Protein AF-A0A6I8PFH9-F1 (afdb_monomer)

Foldseek 3Di:
DDPPDPPPDDDDDPFADWAFDDFQDDDPPQQKTKTWTFTPVVPPDTAIKIKIKGQDDDDPVLVVVCVVVDFDWAWDDDDDPDTDTDGDDPPVRRDIDIDMDPRDDPVNSVVSGDDPDDDDDADPVCCVPPVVVVVVVVPDDPVVVVCCLVVVPPVVQFPDWDVPPPPIDTDGDDPPDDDDPDDDDDDPDDD

Organism: Ornithorhynchus anatinus (NCBI:txid9258)

Secondary structure (DSSP, 8-state):
-------------SSS--EEEEEEEEETTTTEEEEEEEE-GGGSSPEEEEEEEEEPPPPHHHHHHHHHT---EEEEEEETTEEEEEE---GGG--EEEEEESSPPHHHHHHHSPP--------HHHIIIIIHHHHHHT----HHHHHHHTTSSSGGG-SEEE--TTT-EEE---TTS---SS---------

Nearest PDB structures (foldseek):
  1xml-assembly1_A  TM=9.349E-01  e=1.787E-21  Homo sapiens
  1xml-assembly1_B  TM=9.643E-01  e=9.770E-21  Homo sapiens
  1vlr-assembly1_B  TM=9.372E-01  e=3.153E-20  Mus musculus
  5osy-assembly1_B  TM=7.169E-01  e=1.685E-21  Homo sapiens
  5osy-assembly1_A  TM=6.356E-01  e=2.259E-21  Homo sapiens

InterPro domains:
  IPR008594 Scavenger mRNA decapping enzyme DcpS/DCS2 [PF05652] (17-115)
  IPR008594 Scavenger mRNA decapping enzyme DcpS/DCS2 [PTHR12978] (14-177)
  IPR011145 Scavenger mRNA decapping enzyme, N-terminal [G3DSA:3.30.200.40] (12-113)
  IPR011145 Scavenger mRNA decapping enzyme, N-terminal [SSF102860] (14-114)
  IPR036265 HIT-like superfamily [G3DSA:3.30.428.10] (147-189)
  IPR036265 HIT-like superfamily [SSF54197] (115-176)

pLDDT: mean 84.28, std 16.85, range [33.62, 97.38]

Mean predicted aligned error: 13.45 Å

Radius of gyration: 24.92 Å; Cα contacts (8 Å, |Δi|>4): 201; chains: 1; bounding box: 57×56×60 Å

Sequence (191 aa):
GGRRERDGGARPLPFTGFRLQKVLRESAREKTLFLHGKVNESSGDGQDAVVILEKTPFQVGQVAQLLAGSPELQLQLSNDIYSNYHLAPPPQLSGVKATVVFPATAKHLQKYGCQELHMVEESGEDYTNITLPYLEAQSLSIQWVYNILDKKAEAERIVYENPDPSDGFVLLPDLKGPEAGTRSLPAPAAA

Structure (mmCIF, N/CA/C/O backbone):
data_AF-A0A6I8PFH9-F1
#
_entry.id   AF-A0A6I8PFH9-F1
#
loop_
_atom_site.group_PDB
_atom_site.id
_atom_site.type_symbol
_atom_site.label_atom_id
_atom_site.label_alt_id
_atom_site.label_comp_id
_atom_site.label_asym_id
_atom_site.label_entity_id
_atom_site.label_seq_id
_atom_site.pdbx_PDB_ins_code
_atom_site.Cartn_x
_atom_site.Cartn_y
_atom_site.Cartn_z
_atom_site.occupancy
_atom_site.B_iso_or_equiv
_atom_site.auth_seq_id
_atom_site.auth_comp_id
_atom_site.auth_asym_id
_atom_site.auth_atom_id
_atom_site.pdbx_PDB_model_num
ATOM 1 N N . GLY A 1 1 ? 1.574 -38.218 6.948 1.00 37.81 1 GLY A N 1
ATOM 2 C CA . GLY A 1 1 ? 0.682 -37.235 7.587 1.00 37.81 1 GLY A CA 1
ATOM 3 C C . GLY A 1 1 ? 1.509 -36.360 8.497 1.00 37.81 1 GLY A C 1
ATOM 4 O O . GLY A 1 1 ? 2.224 -36.895 9.325 1.00 37.81 1 GLY A O 1
ATOM 5 N N . GLY A 1 2 ? 1.474 -35.046 8.300 1.00 34.16 2 GLY A N 1
ATOM 6 C CA . GLY A 1 2 ? 2.255 -34.096 9.091 1.00 34.16 2 GLY A CA 1
ATOM 7 C C . GLY A 1 2 ? 1.712 -32.692 8.885 1.00 34.16 2 GLY A C 1
ATOM 8 O O . GLY A 1 2 ? 2.320 -31.877 8.198 1.00 34.16 2 GLY A O 1
ATOM 9 N N . ARG A 1 3 ? 0.507 -32.445 9.410 1.00 36.56 3 ARG A N 1
ATOM 10 C CA . ARG A 1 3 ? -0.086 -31.107 9.489 1.00 36.56 3 ARG A CA 1
ATOM 11 C C . ARG A 1 3 ? 0.822 -30.287 10.411 1.00 36.56 3 ARG A C 1
ATOM 13 O O . ARG A 1 3 ? 0.845 -30.532 11.609 1.00 36.56 3 ARG A O 1
ATOM 20 N N . ARG A 1 4 ? 1.604 -29.358 9.852 1.00 39.56 4 ARG A N 1
ATOM 21 C CA . ARG A 1 4 ? 2.273 -28.321 10.646 1.00 39.56 4 ARG A CA 1
ATOM 22 C C . ARG A 1 4 ? 1.181 -27.424 11.221 1.00 39.56 4 ARG A C 1
ATOM 24 O O . ARG A 1 4 ? 0.589 -26.628 10.493 1.00 39.56 4 ARG A O 1
ATOM 31 N N . GLU A 1 5 ? 0.886 -27.603 12.501 1.00 38.53 5 GLU A N 1
ATOM 32 C CA . GLU A 1 5 ? 0.123 -26.640 13.285 1.00 38.53 5 GLU A CA 1
ATOM 33 C C . GLU A 1 5 ? 0.856 -25.296 13.230 1.00 38.53 5 GLU A C 1
ATOM 35 O O . GLU A 1 5 ? 2.043 -25.190 13.547 1.00 38.53 5 GLU A O 1
ATOM 40 N N . ARG A 1 6 ? 0.165 -24.266 12.732 1.00 42.03 6 ARG A N 1
ATOM 41 C CA . ARG A 1 6 ? 0.640 -22.887 12.818 1.00 42.03 6 ARG A CA 1
ATOM 42 C C . ARG A 1 6 ? 0.416 -22.433 14.249 1.00 42.03 6 ARG A C 1
ATOM 44 O O . ARG A 1 6 ? -0.695 -22.067 14.613 1.00 42.03 6 ARG A O 1
ATOM 51 N N . ASP A 1 7 ? 1.477 -22.492 15.033 1.00 43.78 7 ASP A N 1
ATOM 52 C CA . ASP A 1 7 ? 1.543 -21.915 16.367 1.00 43.78 7 ASP A CA 1
ATOM 53 C C . ASP A 1 7 ? 1.302 -20.392 16.282 1.00 43.78 7 ASP A C 1
ATOM 55 O O . ASP A 1 7 ? 2.137 -19.639 15.774 1.00 43.78 7 ASP A O 1
ATOM 59 N N . GLY A 1 8 ? 0.100 -19.965 16.682 1.00 47.91 8 GLY A N 1
ATOM 60 C CA . GLY A 1 8 ? -0.412 -18.592 16.604 1.00 47.91 8 GLY A CA 1
ATOM 61 C C . GLY A 1 8 ? -0.070 -17.729 17.821 1.00 47.91 8 GLY A C 1
ATOM 62 O O . GLY A 1 8 ? -0.803 -16.789 18.124 1.00 47.91 8 GLY A O 1
ATOM 63 N N . GLY A 1 9 ? 0.996 -18.065 18.551 1.00 50.88 9 GLY A N 1
ATOM 64 C CA . GLY A 1 9 ? 1.450 -17.299 19.710 1.00 50.88 9 GLY A CA 1
ATOM 65 C C . GLY A 1 9 ? 1.937 -15.894 19.341 1.00 50.88 9 GLY A C 1
ATOM 66 O O . GLY A 1 9 ? 2.526 -15.680 18.279 1.00 50.88 9 GLY A O 1
ATOM 67 N N . ALA A 1 10 ? 1.712 -14.933 20.241 1.00 70.88 10 ALA A N 1
ATOM 68 C CA . ALA A 1 10 ? 2.248 -13.582 20.121 1.00 70.88 10 ALA A CA 1
ATOM 69 C C . ALA A 1 10 ? 3.781 -13.641 20.080 1.00 70.88 10 ALA A C 1
ATOM 71 O O . ALA A 1 10 ? 4.424 -14.087 21.031 1.00 70.88 10 ALA A O 1
ATOM 72 N N . ARG A 1 11 ? 4.367 -13.203 18.965 1.00 83.62 11 ARG A N 1
ATOM 73 C CA . ARG A 1 11 ? 5.819 -13.125 18.797 1.00 83.62 11 ARG A CA 1
ATOM 74 C C . ARG A 1 11 ? 6.250 -11.663 18.840 1.00 83.62 11 ARG A C 1
ATOM 76 O O . ARG A 1 11 ? 5.593 -10.833 18.208 1.00 83.62 11 ARG A O 1
ATOM 83 N N . PRO A 1 12 ? 7.327 -11.333 19.569 1.00 89.50 12 PRO A N 1
ATOM 84 C CA . PRO A 1 12 ? 7.893 -9.995 19.521 1.00 89.50 12 PRO A CA 1
ATOM 85 C C . PRO A 1 12 ? 8.440 -9.695 18.119 1.00 89.50 12 PRO A C 1
ATOM 87 O O . PRO A 1 12 ? 8.623 -10.593 17.291 1.00 89.50 12 PRO A O 1
ATOM 90 N N . LEU A 1 13 ? 8.721 -8.418 17.862 1.00 90.19 13 LEU A N 1
ATOM 91 C CA . LEU A 1 13 ? 9.448 -8.013 16.661 1.00 90.19 13 LEU A CA 1
ATOM 92 C C . LEU A 1 13 ? 10.818 -8.717 16.604 1.00 90.19 13 LEU A C 1
ATOM 94 O O . LEU A 1 13 ? 11.411 -8.982 17.651 1.00 90.19 13 LEU A O 1
ATOM 98 N N . PRO A 1 14 ? 11.354 -8.996 15.402 1.00 90.56 14 PRO A N 1
ATOM 99 C CA . PRO A 1 14 ? 12.624 -9.708 15.234 1.00 90.56 14 PRO A CA 1
ATOM 100 C C . PRO A 1 14 ? 13.865 -8.847 15.559 1.00 90.56 14 PRO A C 1
ATOM 102 O O . PRO A 1 14 ? 14.976 -9.207 15.181 1.00 90.56 14 PRO A O 1
ATOM 105 N N . PHE A 1 15 ? 13.681 -7.705 16.222 1.00 91.88 15 PHE A N 1
ATOM 106 C CA . PHE A 1 15 ? 14.713 -6.738 16.589 1.00 91.88 15 PHE A CA 1
ATOM 107 C C . PHE A 1 15 ? 14.320 -5.984 17.865 1.00 91.88 15 PHE A C 1
ATOM 109 O O . PHE A 1 15 ? 13.152 -5.975 18.263 1.00 91.88 15 PHE A O 1
ATOM 116 N N . THR A 1 16 ? 15.290 -5.323 18.493 1.00 92.25 16 THR A N 1
ATOM 117 C CA . THR A 1 16 ? 15.101 -4.504 19.693 1.00 92.25 16 THR A CA 1
ATOM 118 C C . THR A 1 16 ? 15.219 -3.018 19.364 1.00 92.25 16 THR A C 1
ATOM 120 O O . THR A 1 16 ? 16.122 -2.577 18.650 1.00 92.25 16 THR A O 1
ATOM 123 N N . GLY A 1 17 ? 14.285 -2.229 19.900 1.00 92.44 17 GLY A N 1
ATOM 124 C CA . GLY A 1 17 ? 14.185 -0.801 19.601 1.00 92.44 17 GLY A CA 1
ATOM 125 C C . GLY A 1 17 ? 13.758 -0.513 18.158 1.00 92.44 17 GLY A C 1
ATOM 126 O O . GLY A 1 17 ? 13.878 -1.342 17.259 1.00 92.44 17 GLY A O 1
ATOM 127 N N . PHE A 1 18 ? 13.222 0.682 17.934 1.00 95.06 18 PHE A N 1
ATOM 128 C CA . PHE A 1 18 ? 12.914 1.175 16.597 1.00 95.06 18 PHE A CA 1
ATOM 129 C C . PHE A 1 18 ? 13.045 2.695 16.582 1.00 95.06 18 PHE A C 1
ATOM 131 O O . PHE A 1 18 ? 12.209 3.401 17.145 1.00 95.06 18 PHE A O 1
ATOM 138 N N . ARG A 1 19 ? 14.100 3.201 15.940 1.00 95.50 19 ARG A N 1
ATOM 139 C CA . ARG A 1 19 ? 14.292 4.630 15.693 1.00 95.50 19 ARG A CA 1
ATOM 140 C C . ARG A 1 19 ? 13.881 4.945 14.264 1.00 95.50 19 ARG A C 1
ATOM 142 O O . ARG A 1 19 ? 14.557 4.537 13.321 1.00 95.50 19 ARG A O 1
ATOM 149 N N . LEU A 1 20 ? 12.772 5.662 14.102 1.00 96.31 20 LEU A N 1
ATOM 150 C CA . LEU A 1 20 ? 12.292 6.093 12.791 1.00 96.31 20 LEU A CA 1
ATOM 151 C C . LEU A 1 20 ? 13.352 6.964 12.099 1.00 96.31 20 LEU A C 1
ATOM 153 O O . LEU A 1 20 ? 13.781 7.970 12.656 1.00 96.31 20 LEU A O 1
ATOM 157 N N . GLN A 1 21 ? 13.749 6.575 10.889 1.00 94.62 21 GLN A N 1
ATOM 158 C CA . GLN A 1 21 ? 14.655 7.347 10.036 1.00 94.62 21 GLN A CA 1
ATOM 159 C C . GLN A 1 21 ? 13.884 8.122 8.974 1.00 94.62 21 GLN A C 1
ATOM 161 O O . GLN A 1 21 ? 14.109 9.312 8.776 1.00 94.62 21 GLN A O 1
ATOM 166 N N . LYS A 1 22 ? 12.970 7.442 8.275 1.00 93.69 22 LYS A N 1
ATOM 167 C CA . LYS A 1 22 ? 12.232 8.032 7.159 1.00 93.69 22 LYS A CA 1
ATOM 168 C C . LYS A 1 22 ? 10.876 7.361 6.979 1.00 93.69 22 LYS A C 1
ATOM 170 O O . LYS A 1 22 ? 10.754 6.141 7.092 1.00 93.69 22 LYS A O 1
ATOM 175 N N . VAL A 1 23 ? 9.866 8.150 6.627 1.00 94.88 23 VAL A N 1
ATOM 176 C CA . VAL A 1 23 ? 8.631 7.623 6.037 1.00 94.88 23 VAL A CA 1
ATOM 177 C C . VAL A 1 23 ? 8.918 7.346 4.565 1.00 94.88 23 VAL A C 1
ATOM 179 O O . VAL A 1 23 ? 9.172 8.264 3.789 1.00 94.88 23 VAL A O 1
ATOM 182 N N . LEU A 1 24 ? 8.954 6.068 4.194 1.00 93.19 24 LEU A N 1
ATOM 183 C CA . LEU A 1 24 ? 9.246 5.648 2.827 1.00 93.19 24 LEU A CA 1
ATOM 184 C C . LEU A 1 24 ? 8.075 5.969 1.901 1.00 93.19 24 LEU A C 1
ATOM 186 O O . LEU A 1 24 ? 8.292 6.499 0.818 1.00 93.19 24 LEU A O 1
ATOM 190 N N . ARG A 1 25 ? 6.849 5.669 2.336 1.00 92.12 25 ARG A N 1
ATOM 191 C CA . ARG A 1 25 ? 5.611 5.894 1.585 1.00 92.12 25 ARG A CA 1
ATOM 192 C C . ARG A 1 25 ? 4.431 5.972 2.545 1.00 92.12 25 ARG A C 1
ATOM 194 O O . ARG A 1 25 ? 4.360 5.208 3.505 1.00 92.12 25 ARG A O 1
ATOM 201 N N . GLU A 1 26 ? 3.473 6.834 2.243 1.00 93.69 26 GLU A N 1
ATOM 202 C CA . GLU A 1 26 ? 2.198 6.922 2.950 1.00 93.69 26 GLU A CA 1
ATOM 203 C C . GLU A 1 26 ? 1.058 7.026 1.935 1.00 93.69 26 GLU A C 1
ATOM 205 O O . GLU A 1 26 ? 1.209 7.624 0.870 1.00 93.69 26 GLU A O 1
ATOM 210 N N . SER A 1 27 ? -0.087 6.426 2.252 1.00 90.88 27 SER A N 1
ATOM 211 C CA . SER A 1 27 ? -1.321 6.640 1.504 1.00 90.88 27 SER A CA 1
ATOM 212 C C . SER A 1 27 ? -2.479 6.825 2.469 1.00 90.88 27 SER A C 1
ATOM 214 O O . SER A 1 27 ? -2.954 5.868 3.082 1.00 90.88 27 SER A O 1
ATOM 216 N N . ALA A 1 28 ? -2.982 8.056 2.556 1.00 90.31 28 ALA A N 1
ATOM 217 C CA . ALA A 1 28 ? -4.196 8.362 3.305 1.00 90.31 28 ALA A CA 1
ATOM 218 C C . ALA A 1 28 ? -5.443 7.714 2.681 1.00 90.31 28 ALA A C 1
ATOM 220 O O . ALA A 1 28 ? -6.432 7.505 3.383 1.00 90.31 28 ALA A O 1
ATOM 221 N N . ARG A 1 29 ? -5.411 7.384 1.384 1.00 91.06 29 ARG A N 1
ATOM 222 C CA . ARG A 1 29 ? -6.493 6.673 0.689 1.00 91.06 29 ARG A CA 1
ATOM 223 C C . ARG A 1 29 ? -6.513 5.194 1.067 1.00 91.06 29 ARG A C 1
ATOM 225 O O . ARG A 1 29 ? -7.530 4.715 1.551 1.00 91.06 29 ARG A O 1
ATOM 232 N N . GLU A 1 30 ? -5.375 4.519 0.917 1.00 90.88 30 GLU A N 1
ATOM 233 C CA . GLU A 1 30 ? -5.229 3.082 1.208 1.00 90.88 30 GLU A CA 1
ATOM 234 C C . GLU A 1 30 ? -5.054 2.799 2.708 1.00 90.88 30 GLU A C 1
ATOM 236 O O . GLU A 1 30 ? -5.063 1.650 3.136 1.00 90.88 30 GLU A O 1
ATOM 241 N N . LYS A 1 31 ? -4.891 3.846 3.530 1.00 94.12 31 LYS A N 1
ATOM 242 C CA . LYS A 1 31 ? -4.628 3.750 4.974 1.00 94.12 31 LYS A CA 1
ATOM 243 C C . LYS A 1 31 ? -3.386 2.895 5.275 1.00 94.12 31 LYS A C 1
ATOM 245 O O . LYS A 1 31 ? -3.381 2.089 6.209 1.00 94.12 31 LYS A O 1
ATOM 250 N N . THR A 1 32 ? -2.336 3.093 4.475 1.00 95.19 32 THR A N 1
ATOM 251 C CA . THR A 1 32 ? -1.055 2.376 4.573 1.00 95.19 32 THR A CA 1
ATOM 252 C C . THR A 1 32 ? 0.101 3.311 4.893 1.00 95.19 32 THR A C 1
ATOM 254 O O . THR A 1 32 ? 0.164 4.417 4.352 1.00 95.19 32 THR A O 1
ATOM 257 N N . LEU A 1 33 ? 1.069 2.823 5.665 1.00 96.12 33 LEU A N 1
ATOM 258 C CA . LEU A 1 33 ? 2.277 3.543 6.049 1.00 96.12 33 LEU A CA 1
ATOM 259 C C . LEU A 1 33 ? 3.500 2.621 5.963 1.00 96.12 33 LEU A C 1
ATOM 261 O O . LEU A 1 33 ? 3.486 1.520 6.504 1.00 96.12 33 LEU A O 1
ATOM 265 N N . PHE A 1 34 ? 4.559 3.072 5.295 1.00 96.50 34 PHE A N 1
ATOM 266 C CA . PHE A 1 34 ? 5.811 2.343 5.101 1.00 96.50 34 PHE A CA 1
ATOM 267 C C . PHE A 1 34 ? 6.927 3.127 5.784 1.00 96.50 34 PHE A C 1
ATOM 269 O O . PHE A 1 34 ? 7.200 4.274 5.431 1.00 96.50 34 PHE A O 1
ATOM 276 N N . LEU A 1 35 ? 7.579 2.511 6.760 1.00 96.75 35 LEU A N 1
ATOM 277 C CA . LEU A 1 35 ? 8.549 3.155 7.636 1.00 96.75 35 LEU A CA 1
ATOM 278 C C . LEU A 1 35 ? 9.910 2.498 7.481 1.00 96.75 35 LEU A C 1
ATOM 280 O O . LEU A 1 35 ? 10.019 1.277 7.531 1.00 96.75 35 LEU A O 1
ATOM 284 N N . HIS A 1 36 ? 10.949 3.314 7.360 1.00 97.00 36 HIS A N 1
ATOM 285 C CA . HIS A 1 36 ? 12.337 2.902 7.513 1.00 97.00 36 HIS A CA 1
ATOM 286 C C . HIS A 1 36 ? 12.806 3.287 8.911 1.00 97.00 36 HIS A C 1
ATOM 288 O O . HIS A 1 36 ? 12.738 4.458 9.287 1.00 97.00 36 HIS A O 1
ATOM 294 N N . GLY A 1 37 ? 13.282 2.309 9.676 1.00 96.00 37 GLY A N 1
ATOM 295 C CA . GLY A 1 37 ? 13.874 2.541 10.989 1.00 96.00 37 GLY A CA 1
ATOM 296 C C . GLY A 1 37 ? 15.244 1.896 11.152 1.00 96.00 37 GLY A C 1
ATOM 297 O O . GLY A 1 37 ? 15.574 0.925 10.468 1.00 96.00 37 GLY A O 1
ATOM 298 N N . LYS A 1 38 ? 16.017 2.443 12.093 1.00 95.69 38 LYS A N 1
ATOM 299 C CA . LYS A 1 38 ? 17.217 1.818 12.653 1.00 95.69 38 LYS A CA 1
ATOM 300 C C . LYS A 1 38 ? 16.854 1.036 13.912 1.00 95.69 38 LYS A C 1
ATOM 302 O O . LYS A 1 38 ? 16.067 1.506 14.735 1.00 95.69 38 LYS A O 1
ATOM 307 N N . VAL A 1 39 ? 17.404 -0.166 14.034 1.00 95.44 39 VAL A N 1
ATOM 308 C CA . VAL A 1 39 ? 17.102 -1.133 15.099 1.00 95.44 39 VAL A CA 1
ATOM 309 C C . VAL A 1 39 ? 18.393 -1.770 15.622 1.00 95.44 39 VAL A C 1
ATOM 311 O O . VAL A 1 39 ? 19.435 -1.675 14.971 1.00 95.44 39 VAL A O 1
ATOM 314 N N . ASN A 1 40 ? 18.337 -2.425 16.786 1.00 92.81 40 ASN A N 1
ATOM 315 C CA . ASN A 1 40 ? 19.481 -3.069 17.451 1.00 92.81 40 ASN A CA 1
ATOM 316 C C . ASN A 1 40 ? 20.657 -2.118 17.769 1.00 92.81 40 ASN A C 1
ATOM 318 O O . ASN A 1 40 ? 21.793 -2.560 17.922 1.00 92.81 40 ASN A O 1
ATOM 322 N N . GLU A 1 41 ? 20.399 -0.814 17.913 1.00 87.88 41 GLU A N 1
ATOM 323 C CA . GLU A 1 41 ? 21.444 0.201 18.155 1.00 87.88 41 GLU A CA 1
ATOM 324 C C . GLU A 1 41 ? 22.162 0.016 19.504 1.00 87.88 41 GLU A C 1
ATOM 326 O O . GLU A 1 41 ? 23.289 0.461 19.685 1.00 87.88 41 GLU A O 1
ATOM 331 N N . SER A 1 42 ? 21.540 -0.690 20.451 1.00 82.50 42 SER A N 1
ATOM 332 C CA . SER A 1 42 ? 22.149 -1.063 21.733 1.00 82.50 42 SER A CA 1
ATOM 333 C C . SER A 1 42 ? 23.217 -2.158 21.624 1.00 82.50 42 SER A C 1
ATOM 335 O O . SER A 1 42 ? 23.918 -2.417 22.597 1.00 82.50 42 SER A O 1
ATOM 337 N N . SER A 1 43 ? 23.306 -2.846 20.484 1.00 74.69 43 SER A N 1
ATOM 338 C CA . SER A 1 43 ? 24.128 -4.050 20.299 1.00 74.69 43 SER A CA 1
ATOM 339 C C . SER A 1 43 ? 25.259 -3.868 19.278 1.00 74.69 43 SER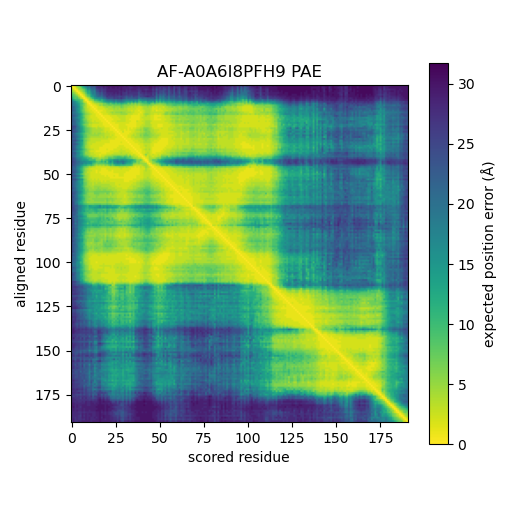 A C 1
ATOM 341 O O . SER A 1 43 ? 25.961 -4.834 18.991 1.00 74.69 43 SER A O 1
ATOM 343 N N . GLY A 1 44 ? 25.452 -2.655 18.742 1.00 78.06 44 GLY A N 1
ATOM 344 C CA . GLY A 1 44 ? 26.501 -2.329 17.770 1.00 78.06 44 GLY A CA 1
ATOM 345 C C . GLY A 1 44 ? 26.022 -1.367 16.680 1.00 78.06 44 GLY A C 1
ATOM 346 O O . GLY A 1 44 ? 25.178 -0.506 16.932 1.00 78.06 44 GLY A O 1
ATOM 347 N N . ASP A 1 45 ? 26.551 -1.528 15.463 1.00 74.88 45 ASP A N 1
ATOM 348 C CA . ASP A 1 45 ? 26.149 -0.742 14.294 1.00 74.88 45 ASP A CA 1
ATOM 349 C C . ASP A 1 45 ? 24.677 -1.020 13.948 1.00 74.88 45 ASP A C 1
ATOM 351 O O . ASP A 1 45 ? 24.310 -2.109 13.502 1.00 74.88 45 ASP A O 1
ATOM 355 N N . GLY A 1 46 ? 23.815 -0.028 14.189 1.00 85.56 46 GLY A N 1
ATOM 356 C CA . GLY A 1 46 ? 22.370 -0.129 13.995 1.00 85.56 46 GLY A CA 1
ATOM 357 C C . GLY A 1 46 ? 21.979 -0.668 12.615 1.00 85.56 46 GLY A C 1
ATOM 358 O O . GLY A 1 46 ? 22.395 -0.154 11.569 1.00 85.56 46 GLY A O 1
ATOM 359 N N . GLN A 1 47 ? 21.114 -1.677 12.611 1.00 93.50 47 GLN A N 1
ATOM 360 C CA . GLN A 1 47 ? 20.640 -2.346 11.402 1.00 93.50 47 GLN A CA 1
ATOM 361 C C . GLN A 1 47 ? 19.386 -1.663 10.853 1.00 93.50 47 GLN A C 1
ATOM 363 O O . GLN A 1 47 ? 18.635 -1.028 11.590 1.00 93.50 47 GLN A O 1
ATOM 368 N N . ASP A 1 48 ? 19.145 -1.794 9.551 1.00 95.69 48 ASP A N 1
ATOM 369 C CA . ASP A 1 48 ? 17.954 -1.242 8.908 1.00 95.69 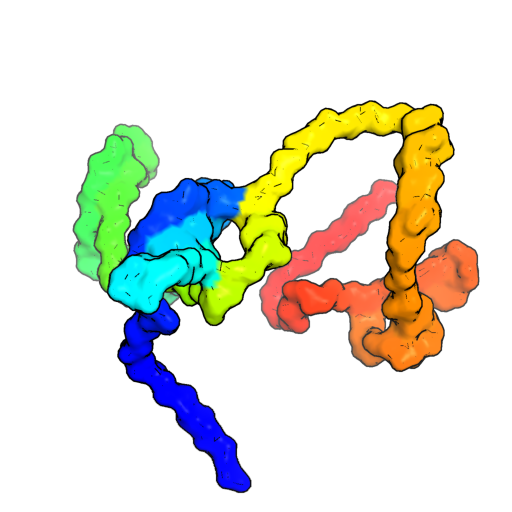48 ASP A CA 1
ATOM 370 C C . ASP A 1 48 ? 16.778 -2.221 8.975 1.00 95.69 48 ASP A C 1
ATOM 372 O O . ASP A 1 48 ? 16.930 -3.431 8.781 1.00 95.69 48 ASP A O 1
ATOM 376 N N . ALA A 1 49 ? 15.584 -1.685 9.206 1.00 95.94 49 ALA A N 1
ATOM 377 C CA . ALA A 1 49 ? 14.324 -2.410 9.136 1.00 95.94 49 ALA A CA 1
ATOM 378 C C . ALA A 1 49 ? 13.286 -1.596 8.357 1.00 95.94 49 ALA A C 1
ATOM 380 O O . ALA A 1 49 ? 13.235 -0.367 8.466 1.00 95.94 49 ALA A O 1
ATOM 381 N N . VAL A 1 50 ? 12.426 -2.291 7.607 1.00 95.44 50 VAL A N 1
ATOM 382 C CA . VAL A 1 50 ? 11.204 -1.700 7.046 1.00 95.44 50 VAL A CA 1
ATOM 383 C C . VAL A 1 50 ? 9.994 -2.265 7.772 1.00 95.44 50 VAL A C 1
ATOM 385 O O . VAL A 1 50 ? 9.843 -3.482 7.877 1.00 95.44 50 VAL A O 1
ATOM 388 N N . VAL A 1 51 ? 9.122 -1.381 8.248 1.00 96.31 51 VAL A N 1
ATOM 389 C CA . VAL A 1 51 ? 7.847 -1.736 8.877 1.00 96.31 51 VAL A CA 1
ATOM 390 C C . VAL A 1 51 ? 6.720 -1.138 8.051 1.00 96.31 51 VAL A C 1
ATOM 392 O O . VAL A 1 51 ? 6.688 0.064 7.805 1.00 96.31 51 VAL A O 1
ATOM 395 N N . ILE A 1 52 ? 5.801 -1.988 7.609 1.00 95.62 52 ILE A N 1
ATOM 396 C CA . ILE A 1 52 ? 4.646 -1.610 6.799 1.00 95.62 52 ILE A CA 1
ATOM 397 C C . ILE A 1 52 ? 3.399 -1.844 7.637 1.00 95.62 52 ILE A C 1
ATOM 399 O O . ILE A 1 52 ? 3.190 -2.955 8.123 1.00 95.62 52 ILE A O 1
ATOM 403 N N . LEU A 1 53 ? 2.585 -0.809 7.794 1.00 96.56 53 LEU A N 1
ATOM 404 C CA . LEU A 1 53 ? 1.343 -0.829 8.551 1.00 96.56 53 LEU A CA 1
ATOM 405 C C . LEU A 1 53 ? 0.177 -0.558 7.606 1.00 96.56 53 LEU A C 1
ATOM 407 O O . LEU A 1 53 ? 0.197 0.411 6.853 1.00 96.56 53 LEU A O 1
ATOM 411 N N . GLU A 1 54 ? -0.838 -1.409 7.656 1.00 95.44 54 GLU A N 1
ATOM 412 C CA . GLU A 1 54 ? -2.025 -1.345 6.803 1.00 95.44 54 GLU A CA 1
ATOM 413 C C . GLU A 1 54 ? -3.269 -1.562 7.671 1.00 95.44 54 GLU A C 1
ATOM 415 O O . GLU A 1 54 ? -3.344 -2.534 8.431 1.00 95.44 54 GLU A O 1
ATOM 420 N N . LYS A 1 55 ? -4.249 -0.654 7.595 1.00 93.88 55 LYS A N 1
ATOM 421 C CA . LYS A 1 55 ? -5.538 -0.853 8.276 1.00 93.88 55 LYS A CA 1
ATOM 422 C C . LYS A 1 55 ? -6.264 -2.051 7.666 1.00 93.88 55 LYS A C 1
ATOM 424 O O . LYS A 1 55 ? -6.375 -2.158 6.449 1.00 93.88 55 LYS A O 1
ATOM 429 N N . THR A 1 56 ? -6.780 -2.948 8.504 1.00 92.25 56 THR A N 1
ATOM 430 C CA . THR A 1 56 ? -7.541 -4.098 8.002 1.00 92.25 56 THR A CA 1
ATOM 431 C C . THR A 1 56 ? -8.928 -3.669 7.514 1.00 92.25 56 THR A C 1
ATOM 433 O O . THR A 1 56 ? -9.562 -2.846 8.179 1.00 92.25 56 THR A O 1
ATOM 436 N N . PRO A 1 57 ? -9.441 -4.241 6.409 1.00 91.88 57 PRO A N 1
ATOM 437 C CA . PRO A 1 57 ? -10.807 -3.993 5.964 1.00 91.88 57 PRO A CA 1
ATOM 438 C C . PRO A 1 57 ? -11.846 -4.390 7.017 1.00 91.88 57 PRO A C 1
ATOM 440 O O . PRO A 1 57 ? -11.648 -5.337 7.783 1.00 91.88 57 PRO A O 1
ATOM 443 N N . PHE A 1 58 ? -12.986 -3.702 7.014 1.00 92.00 58 PHE A N 1
ATOM 444 C CA . PHE A 1 58 ? -14.109 -4.046 7.879 1.00 92.00 58 PHE A CA 1
ATOM 445 C C . PHE A 1 58 ? -14.724 -5.398 7.511 1.00 92.00 58 PHE A C 1
ATOM 447 O O . PHE A 1 58 ? -14.941 -5.708 6.339 1.00 92.00 58 PHE A O 1
ATOM 454 N N . GLN A 1 59 ? -15.088 -6.171 8.534 1.00 91.69 59 GLN A N 1
ATOM 455 C CA . GLN A 1 59 ? -15.911 -7.365 8.377 1.00 91.69 59 GLN A CA 1
ATOM 456 C C . GLN A 1 59 ? -17.374 -7.010 8.631 1.00 91.69 59 GLN A C 1
ATOM 458 O O . GLN A 1 59 ? -17.740 -6.614 9.737 1.00 91.69 59 GLN A O 1
ATOM 463 N N . VAL A 1 60 ? -18.217 -7.182 7.610 1.00 93.88 60 VAL A N 1
ATOM 464 C CA . VAL A 1 60 ? -19.624 -6.742 7.627 1.00 93.88 60 VAL A CA 1
ATOM 465 C C . VAL A 1 60 ? -20.381 -7.264 8.852 1.00 93.88 60 VAL A C 1
ATOM 467 O O . VAL A 1 60 ? -21.045 -6.488 9.532 1.00 93.88 60 VAL A O 1
ATOM 470 N N . GLY A 1 61 ? -20.239 -8.552 9.180 1.00 93.38 61 GLY A N 1
ATOM 471 C CA . GLY A 1 61 ? -20.940 -9.154 10.320 1.00 93.38 61 GLY A CA 1
ATOM 472 C C . GLY A 1 61 ? -20.550 -8.547 11.672 1.00 93.38 61 GLY A C 1
ATOM 473 O O . GLY A 1 61 ? -21.416 -8.295 12.505 1.00 93.38 61 GLY A O 1
ATOM 474 N N . GLN A 1 62 ? -19.265 -8.252 11.872 1.00 91.00 62 GLN A N 1
ATOM 475 C CA . GLN A 1 62 ? -18.771 -7.654 13.116 1.00 91.00 62 GLN A CA 1
ATOM 476 C C . GLN A 1 62 ? -19.217 -6.194 13.259 1.00 91.00 62 GLN A C 1
ATOM 478 O O . GLN A 1 62 ? -19.605 -5.769 14.345 1.00 91.00 62 GLN A O 1
ATOM 483 N N . VAL A 1 63 ? -19.210 -5.432 12.161 1.00 92.81 63 VAL A N 1
ATOM 484 C CA . VAL A 1 63 ? -19.696 -4.045 12.161 1.00 92.81 63 VAL A CA 1
ATOM 485 C C . VAL A 1 63 ? -21.199 -3.991 12.434 1.00 92.81 63 VAL A C 1
ATOM 487 O O . VAL A 1 63 ? -21.639 -3.170 13.233 1.00 92.81 63 VAL A O 1
ATOM 490 N N . ALA A 1 64 ? -21.987 -4.890 11.839 1.00 94.12 64 ALA A N 1
ATOM 491 C CA . ALA A 1 64 ? -23.427 -4.957 12.087 1.00 94.12 64 ALA A CA 1
ATOM 492 C C . ALA A 1 64 ? -23.746 -5.227 13.568 1.00 94.12 64 ALA A C 1
ATOM 494 O O . ALA A 1 64 ? -24.597 -4.557 14.149 1.00 94.12 64 ALA A O 1
ATOM 495 N N . GLN A 1 65 ? -23.025 -6.161 14.197 1.00 92.88 65 GLN A N 1
ATOM 496 C CA . GLN A 1 65 ? -23.167 -6.442 15.629 1.00 92.88 65 GLN A CA 1
ATOM 497 C C . GLN A 1 65 ? -22.781 -5.240 16.498 1.00 92.88 65 GLN A C 1
ATOM 499 O O . GLN A 1 65 ? -23.487 -4.931 17.454 1.00 92.88 65 GLN A O 1
ATOM 504 N N . LEU A 1 66 ? -21.698 -4.536 16.148 1.00 92.19 66 LEU A N 1
ATOM 505 C CA . LEU A 1 66 ? -21.269 -3.333 16.863 1.00 92.19 66 LEU A CA 1
ATOM 506 C C . LEU A 1 66 ? -22.347 -2.244 16.830 1.00 92.19 66 LEU A C 1
ATOM 508 O O . LEU A 1 66 ? -22.671 -1.674 17.866 1.00 92.19 66 LEU A O 1
ATOM 512 N N . LEU A 1 67 ? -22.917 -1.976 15.654 1.00 93.75 67 LEU A N 1
ATOM 513 C CA . LEU A 1 67 ? -23.945 -0.946 15.480 1.00 93.75 67 LEU A CA 1
ATOM 514 C C . LEU A 1 67 ? -25.264 -1.305 16.183 1.00 93.75 67 LEU A C 1
ATOM 516 O O . LEU A 1 67 ? -25.967 -0.408 16.636 1.00 93.75 67 LEU A O 1
ATOM 520 N N . ALA A 1 68 ? -25.577 -2.597 16.325 1.00 93.94 68 ALA A N 1
ATOM 521 C CA . ALA A 1 68 ? -26.748 -3.061 17.072 1.00 93.94 68 ALA A CA 1
ATOM 522 C C . ALA A 1 68 ? -26.597 -2.921 18.601 1.00 93.94 68 ALA A C 1
ATOM 524 O O . ALA A 1 68 ? -27.598 -2.862 19.310 1.00 93.94 68 ALA A O 1
ATOM 525 N N . GLY A 1 69 ? -25.363 -2.885 19.114 1.00 86.56 69 GLY A N 1
ATOM 526 C CA . GLY A 1 69 ? -25.061 -2.880 20.549 1.00 86.56 69 GLY A CA 1
ATOM 527 C C . GLY A 1 69 ? -25.001 -1.504 21.220 1.00 86.56 69 GLY A C 1
ATOM 528 O O . GLY A 1 69 ? -24.696 -1.452 22.407 1.00 86.56 69 GLY A O 1
ATOM 529 N N . SER A 1 70 ? -25.282 -0.413 20.498 1.00 85.62 70 SER A N 1
ATOM 530 C CA . SER A 1 70 ? -25.099 0.983 20.945 1.00 85.62 70 SER A CA 1
ATOM 531 C C . SER A 1 70 ? -23.628 1.346 21.212 1.00 85.62 70 SER A C 1
ATOM 533 O O . SER A 1 70 ? -23.202 1.425 22.365 1.00 85.62 70 SER A O 1
ATOM 535 N N . PRO A 1 71 ? -22.825 1.564 20.156 1.00 89.00 71 PRO A N 1
ATOM 536 C CA . PRO A 1 71 ? -21.423 1.920 20.315 1.00 89.00 71 PRO A CA 1
ATOM 537 C C . PRO A 1 71 ? -21.258 3.347 20.853 1.00 89.00 71 PRO A C 1
ATOM 539 O O . PRO A 1 71 ? -22.095 4.220 20.624 1.00 89.00 71 PRO A O 1
ATOM 542 N N . GLU A 1 72 ? -20.135 3.601 21.522 1.00 89.31 72 GLU A N 1
ATOM 543 C CA . GLU A 1 72 ? -19.775 4.947 21.958 1.00 89.31 72 GLU A CA 1
ATOM 544 C C . GLU A 1 72 ? -19.337 5.789 20.749 1.00 89.31 72 GLU A C 1
ATOM 546 O O . GLU A 1 72 ? -18.365 5.471 20.058 1.00 89.31 72 GLU A O 1
ATOM 551 N N . LEU A 1 73 ? -20.091 6.855 20.478 1.00 93.56 73 LEU A N 1
ATOM 552 C CA . LEU A 1 73 ? -19.904 7.734 19.329 1.00 93.56 73 LEU A CA 1
ATOM 553 C C . LEU A 1 73 ? -19.694 9.171 19.796 1.00 93.56 73 LEU A C 1
ATOM 555 O O . LEU A 1 73 ? -20.493 9.714 20.557 1.00 93.56 73 LEU A O 1
ATOM 559 N N . GLN A 1 74 ? -18.650 9.813 19.282 1.00 95.00 74 GLN A N 1
ATOM 560 C CA . GLN A 1 74 ? -18.396 11.235 19.500 1.00 95.00 74 GLN A CA 1
ATOM 561 C C . GLN A 1 74 ? -18.836 12.018 18.266 1.00 95.00 74 GLN A C 1
ATOM 563 O O . GLN A 1 74 ? -18.250 11.875 17.194 1.00 95.00 74 GLN A O 1
ATOM 568 N N . LEU A 1 75 ? -19.885 12.829 18.397 1.00 95.25 75 LEU A N 1
ATOM 569 C CA . LEU A 1 75 ? -20.400 13.646 17.297 1.00 95.25 75 LEU A CA 1
ATOM 570 C C . LEU A 1 75 ? -19.359 14.691 16.864 1.00 95.25 75 LEU A C 1
ATOM 572 O O . LEU A 1 75 ? -18.859 15.446 17.693 1.00 95.25 75 LEU A O 1
ATOM 576 N N . GLN A 1 76 ? -19.065 14.755 15.564 1.00 95.19 76 GLN A N 1
ATOM 577 C CA . GLN A 1 76 ? -18.175 15.760 14.972 1.00 95.19 76 GLN A CA 1
ATOM 578 C C . GLN A 1 76 ? -18.947 16.840 14.214 1.00 95.19 76 GLN A C 1
ATOM 580 O O . GLN A 1 76 ? -18.651 18.024 14.341 1.00 95.19 76 GLN A O 1
ATOM 585 N N . LEU A 1 77 ? -19.934 16.434 13.415 1.00 92.62 77 LEU A N 1
ATOM 586 C CA . LEU A 1 77 ? -20.755 17.329 12.604 1.00 92.62 77 LEU A CA 1
ATOM 587 C C . LEU A 1 77 ? -22.178 16.783 12.557 1.00 92.62 77 LEU A C 1
ATOM 589 O O . LEU A 1 77 ? -22.354 15.573 12.441 1.00 92.62 77 LEU A O 1
ATOM 593 N N . SER A 1 78 ? -23.171 17.666 12.609 1.00 94.50 78 SER A N 1
ATOM 594 C CA . SER A 1 78 ? -24.577 17.325 12.393 1.00 94.50 78 SER A CA 1
ATOM 595 C C . SER A 1 78 ? -25.236 18.407 11.546 1.00 94.50 78 SER A C 1
ATOM 597 O O . SER A 1 78 ? -25.123 19.589 11.871 1.00 94.50 78 SER A O 1
ATOM 599 N N . ASN A 1 79 ? -25.894 18.011 10.463 1.00 92.56 79 ASN A N 1
ATOM 600 C CA . ASN A 1 79 ? -26.706 18.881 9.628 1.00 92.56 79 ASN A CA 1
ATOM 601 C C . ASN A 1 79 ? -27.883 18.093 9.038 1.00 92.56 79 ASN A C 1
ATOM 603 O O . ASN A 1 79 ? -27.687 17.248 8.163 1.00 92.56 79 ASN A O 1
ATOM 607 N N . ASP A 1 80 ? -29.093 18.401 9.508 1.00 94.12 80 ASP A N 1
ATOM 608 C CA . ASP A 1 80 ? -30.333 17.709 9.140 1.00 94.12 80 ASP A CA 1
ATOM 609 C C . ASP A 1 80 ? -30.205 16.178 9.294 1.00 94.12 80 ASP A C 1
ATOM 611 O O . ASP A 1 80 ? -29.997 15.693 10.408 1.00 94.12 80 ASP A O 1
ATOM 615 N N . ILE A 1 81 ? -30.261 15.416 8.197 1.00 93.94 81 ILE A N 1
ATOM 616 C CA . ILE A 1 81 ? -30.132 13.949 8.194 1.00 93.94 81 ILE A CA 1
ATOM 617 C C . ILE A 1 81 ? -28.679 13.444 8.146 1.00 93.94 81 ILE A C 1
ATOM 619 O O . ILE A 1 81 ? -28.450 12.235 8.178 1.00 93.94 81 ILE A O 1
ATOM 623 N N . TYR A 1 82 ? -27.690 14.337 8.040 1.00 94.56 82 TYR A N 1
ATOM 624 C CA . TYR A 1 82 ? -26.278 13.977 7.923 1.00 94.56 82 TYR A CA 1
ATOM 625 C C . TYR A 1 82 ? -25.534 14.244 9.225 1.00 94.56 82 TYR A C 1
ATOM 627 O O . TYR A 1 82 ? -25.362 15.393 9.632 1.00 94.56 82 TYR A O 1
ATOM 635 N N . SER A 1 83 ? -25.008 13.191 9.843 1.00 95.50 83 SER A N 1
ATOM 636 C CA . SER A 1 83 ? -24.147 13.304 11.015 1.00 95.50 83 SER A CA 1
ATOM 637 C C . SER A 1 83 ? -22.877 12.466 10.869 1.00 95.50 83 SER A C 1
ATOM 639 O O . SER A 1 83 ? -22.905 11.309 10.455 1.00 95.50 83 SER A O 1
ATOM 641 N N . ASN A 1 84 ? -21.740 13.075 11.205 1.00 95.50 84 ASN A N 1
ATOM 642 C CA . ASN A 1 84 ? -20.434 12.424 11.232 1.00 95.50 84 ASN A CA 1
ATOM 643 C C . ASN A 1 84 ? -20.028 12.180 12.681 1.00 95.50 84 ASN A C 1
ATOM 645 O O . ASN A 1 84 ? -20.081 13.096 13.507 1.00 95.50 84 ASN A O 1
ATOM 649 N N . TYR A 1 85 ? -19.567 10.968 12.972 1.00 95.88 85 TYR A N 1
ATOM 650 C CA . TYR A 1 85 ? -19.116 10.571 14.299 1.00 95.88 85 TYR A CA 1
ATOM 651 C C . TYR A 1 85 ? -17.693 10.034 14.243 1.00 95.88 85 TYR A C 1
ATOM 653 O O . TYR A 1 85 ? -17.302 9.354 13.294 1.00 95.88 85 TYR A O 1
ATOM 661 N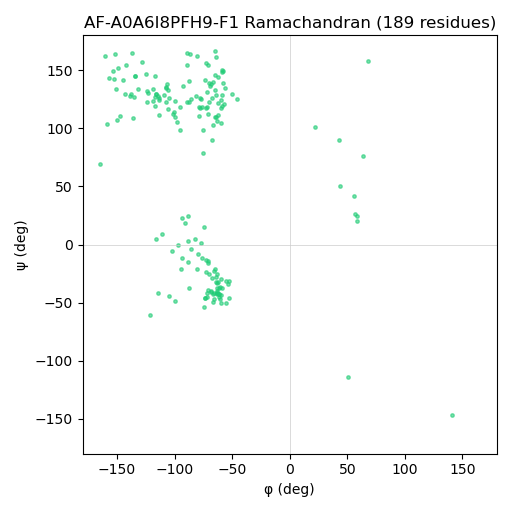 N . HIS A 1 86 ? -16.945 10.277 15.309 1.00 94.94 86 HIS A N 1
ATOM 662 C CA . HIS A 1 86 ? -15.760 9.509 15.625 1.00 94.94 86 HIS A CA 1
ATOM 663 C C . HIS A 1 86 ? -16.171 8.289 16.459 1.00 94.94 86 HIS A C 1
ATOM 665 O O . HIS A 1 86 ? -16.792 8.421 17.515 1.00 94.94 86 HIS A O 1
ATOM 671 N N . LEU A 1 87 ? -15.832 7.102 15.959 1.00 92.94 87 LEU A N 1
ATOM 672 C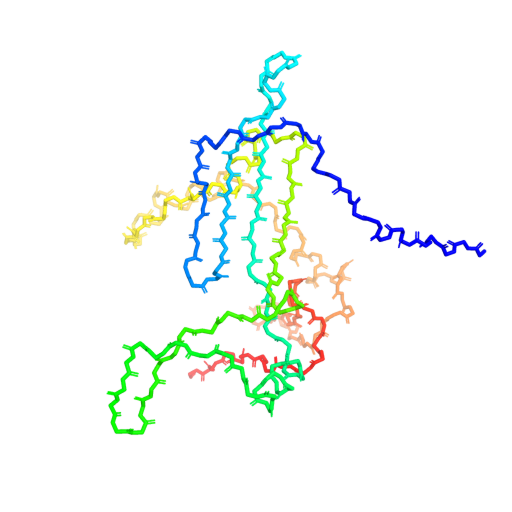 CA . LEU A 1 87 ? -16.081 5.812 16.597 1.00 92.94 87 LEU A CA 1
ATOM 673 C C . LEU A 1 87 ? -14.737 5.190 16.973 1.00 92.94 87 LEU A C 1
ATOM 675 O O . LEU A 1 87 ? -13.885 5.009 16.103 1.00 92.94 87 LEU A O 1
ATOM 679 N N . ALA A 1 88 ? -14.572 4.816 18.240 1.00 90.56 88 ALA A N 1
ATOM 680 C CA . ALA A 1 88 ? -13.462 3.983 18.692 1.00 90.56 88 ALA A CA 1
ATOM 681 C C . ALA A 1 88 ? -13.927 2.514 18.718 1.00 90.56 88 ALA A C 1
ATOM 683 O O . ALA A 1 88 ? -14.620 2.112 19.654 1.00 90.56 88 ALA A O 1
ATOM 684 N N . PRO A 1 89 ? -13.623 1.705 17.684 1.00 88.75 89 PRO A N 1
ATOM 685 C CA . PRO A 1 89 ? -14.120 0.342 17.626 1.00 88.75 89 PRO A CA 1
ATOM 686 C C . PRO A 1 89 ? -13.392 -0.550 18.642 1.00 88.75 89 PRO A C 1
ATOM 688 O O . PRO A 1 89 ? -12.241 -0.287 19.004 1.00 88.75 89 PRO A O 1
ATOM 691 N N . PRO A 1 90 ? -14.022 -1.653 19.072 1.00 89.25 90 PRO A N 1
ATOM 692 C CA . PRO A 1 90 ? -13.399 -2.579 20.004 1.00 89.25 90 PRO A CA 1
ATOM 693 C C . PRO A 1 90 ? -12.147 -3.238 19.380 1.00 89.25 90 PRO A C 1
ATOM 695 O O . PRO A 1 90 ? -11.988 -3.235 18.152 1.00 89.25 90 PRO A O 1
ATOM 698 N N . PRO A 1 91 ? -11.237 -3.819 20.188 1.00 88.06 91 PRO A N 1
ATOM 699 C CA . PRO A 1 91 ? -9.943 -4.329 19.719 1.00 88.06 91 PRO A CA 1
ATOM 700 C C . PRO A 1 91 ? -10.021 -5.308 18.539 1.00 88.06 91 PRO A C 1
ATOM 702 O O . PRO A 1 91 ? -9.135 -5.318 17.690 1.00 88.06 91 PRO A O 1
ATOM 705 N N . GLN A 1 92 ? -11.103 -6.085 18.443 1.00 86.44 92 GLN A N 1
ATOM 706 C CA . GLN A 1 92 ? -11.336 -7.059 17.372 1.00 86.44 92 GLN A CA 1
ATOM 707 C C . GLN A 1 92 ? -11.479 -6.403 15.987 1.00 86.44 92 GLN A C 1
ATOM 709 O O . GLN A 1 92 ? -11.147 -7.023 14.982 1.00 86.44 92 GLN A O 1
ATOM 714 N N . LEU A 1 93 ? -11.942 -5.150 15.939 1.00 86.56 93 LEU A N 1
ATOM 715 C CA . LEU A 1 93 ? -12.129 -4.350 14.723 1.00 86.56 93 LEU A CA 1
ATOM 716 C C . LEU A 1 93 ? -11.017 -3.306 14.515 1.00 86.56 93 LEU A C 1
ATOM 718 O O . LEU A 1 93 ? -10.968 -2.652 13.476 1.00 86.56 93 LEU A O 1
ATOM 722 N N . SER A 1 94 ? -10.105 -3.163 15.480 1.00 89.19 94 SER A N 1
ATOM 723 C CA . SER A 1 94 ? -8.984 -2.211 15.446 1.00 89.19 94 SER A CA 1
ATOM 724 C C . SER A 1 94 ? -7.702 -2.799 14.841 1.00 89.19 94 SER A C 1
ATOM 726 O O . SER A 1 94 ? -6.612 -2.261 15.043 1.00 89.19 94 SER A O 1
ATOM 728 N N . GLY A 1 95 ? -7.822 -3.902 14.098 1.00 90.62 95 GLY A N 1
ATOM 729 C CA . GLY A 1 95 ? -6.699 -4.611 13.496 1.00 90.62 95 GLY A CA 1
ATOM 730 C C . GLY A 1 95 ? -5.832 -3.723 12.599 1.00 90.62 95 GLY A C 1
ATOM 731 O O . GLY A 1 95 ? -6.313 -2.964 11.752 1.00 90.62 95 GLY A O 1
ATOM 732 N N . VAL A 1 96 ? -4.518 -3.844 12.770 1.00 94.06 96 VAL A N 1
ATOM 733 C CA . VAL A 1 96 ? -3.522 -3.299 11.847 1.00 94.06 96 VAL A CA 1
ATOM 734 C C . VAL A 1 96 ? -2.645 -4.452 11.406 1.00 94.06 96 VAL A C 1
ATOM 736 O O . VAL A 1 96 ? -2.031 -5.137 12.224 1.00 94.06 96 VAL A O 1
ATOM 739 N N . LYS A 1 97 ? -2.586 -4.677 10.099 1.00 93.06 97 LYS A N 1
ATOM 740 C CA . LYS A 1 97 ? -1.669 -5.639 9.511 1.00 93.06 97 LYS A CA 1
ATOM 741 C C . LYS A 1 97 ? -0.278 -5.016 9.502 1.00 93.06 97 LYS A C 1
ATOM 743 O O . LYS A 1 97 ? -0.059 -3.989 8.863 1.00 93.06 97 LYS A O 1
ATOM 748 N N . ALA A 1 98 ? 0.649 -5.651 10.209 1.00 94.00 98 ALA A N 1
ATOM 749 C CA . ALA A 1 98 ? 2.051 -5.266 10.238 1.00 94.00 98 ALA A CA 1
ATOM 750 C C . ALA A 1 98 ? 2.880 -6.250 9.405 1.00 94.00 98 ALA A C 1
ATOM 752 O O . ALA A 1 98 ? 2.829 -7.458 9.629 1.00 94.00 98 ALA A O 1
ATOM 753 N N . THR A 1 99 ? 3.655 -5.739 8.450 1.00 92.69 99 THR A N 1
ATOM 754 C CA . THR A 1 99 ? 4.660 -6.513 7.708 1.00 92.69 99 THR A CA 1
ATOM 755 C C . THR A 1 99 ? 6.037 -5.970 8.049 1.00 92.69 99 THR A C 1
ATOM 757 O O . THR A 1 99 ? 6.274 -4.770 7.938 1.00 92.69 99 THR A O 1
ATOM 760 N N . VAL A 1 100 ? 6.945 -6.850 8.463 1.00 93.31 100 VAL A N 1
ATOM 761 C CA . VAL A 1 100 ? 8.292 -6.478 8.902 1.00 93.31 100 VAL A CA 1
ATOM 762 C C . VAL A 1 100 ? 9.316 -7.099 7.965 1.00 93.31 100 VAL A C 1
ATOM 764 O O . VAL A 1 100 ? 9.303 -8.307 7.739 1.00 93.31 100 VAL A O 1
ATOM 767 N N . VAL A 1 101 ? 10.214 -6.271 7.438 1.00 91.50 101 VAL A N 1
ATOM 768 C CA . VAL A 1 101 ? 11.366 -6.700 6.642 1.00 91.50 101 VAL A CA 1
ATOM 769 C C . VAL A 1 101 ? 12.624 -6.379 7.433 1.00 91.50 101 VAL A C 1
ATOM 771 O O . VAL A 1 101 ? 12.953 -5.209 7.638 1.00 91.50 101 VAL A O 1
ATOM 774 N N . PHE A 1 102 ? 13.313 -7.421 7.886 1.00 91.19 102 PHE A N 1
ATOM 775 C CA . PHE A 1 102 ? 14.521 -7.300 8.689 1.00 91.19 102 PHE A CA 1
ATOM 776 C C . PHE A 1 102 ? 15.457 -8.505 8.464 1.00 91.19 102 PHE A C 1
ATOM 778 O O . PHE A 1 102 ? 14.974 -9.639 8.507 1.00 91.19 102 PHE A O 1
ATOM 785 N N . PRO A 1 103 ? 16.772 -8.285 8.261 1.00 91.88 103 PRO A N 1
ATOM 786 C CA . PRO A 1 103 ? 17.410 -6.990 8.009 1.00 91.88 103 PRO A CA 1
ATOM 787 C C . PRO A 1 103 ? 17.029 -6.433 6.627 1.00 91.88 103 PRO A C 1
ATOM 789 O O . PRO A 1 103 ? 16.999 -7.153 5.627 1.00 91.88 103 PRO A O 1
ATOM 792 N N . ALA A 1 104 ? 16.717 -5.140 6.561 1.00 89.75 104 ALA A N 1
ATOM 793 C CA . ALA A 1 104 ? 16.385 -4.464 5.316 1.00 89.75 104 ALA A CA 1
ATOM 794 C C . ALA A 1 104 ? 17.659 -4.076 4.555 1.00 89.75 104 ALA A C 1
ATOM 796 O O . ALA A 1 104 ? 18.550 -3.417 5.077 1.00 89.75 104 ALA A O 1
ATOM 797 N N . THR A 1 105 ? 17.733 -4.467 3.287 1.00 90.69 105 THR A N 1
ATOM 798 C CA . THR A 1 105 ? 18.806 -4.037 2.374 1.00 90.69 105 THR A CA 1
ATOM 799 C C . THR A 1 105 ? 18.434 -2.745 1.641 1.00 90.69 105 THR A C 1
ATOM 801 O O . THR A 1 105 ? 17.255 -2.401 1.538 1.00 90.69 105 THR A O 1
ATOM 804 N N . ALA A 1 106 ? 19.415 -2.079 1.023 1.00 89.50 106 ALA A N 1
ATOM 805 C CA . ALA A 1 106 ? 19.178 -0.892 0.193 1.00 89.50 106 ALA A CA 1
ATOM 806 C C . ALA A 1 106 ? 18.125 -1.119 -0.916 1.00 89.50 106 ALA A C 1
ATOM 808 O O . ALA A 1 106 ? 17.315 -0.238 -1.191 1.00 89.50 106 ALA A O 1
ATOM 809 N N . LYS A 1 107 ? 18.056 -2.333 -1.488 1.00 87.19 107 LYS A N 1
ATOM 810 C CA . LYS A 1 107 ? 17.025 -2.706 -2.475 1.00 87.19 107 LYS A CA 1
ATOM 811 C C . LYS A 1 107 ? 15.610 -2.668 -1.892 1.00 87.19 107 LYS A C 1
ATOM 813 O O . LYS A 1 107 ? 14.677 -2.270 -2.582 1.00 87.19 107 LYS A O 1
ATOM 818 N N . HIS A 1 108 ? 15.433 -3.066 -0.630 1.00 89.25 108 HIS A N 1
ATOM 819 C CA . HIS A 1 108 ? 14.133 -2.976 0.038 1.00 89.25 108 HIS A CA 1
ATOM 820 C C . HIS A 1 108 ? 13.738 -1.520 0.282 1.00 89.25 108 HIS A C 1
ATOM 822 O O . HIS A 1 108 ? 12.587 -1.160 0.047 1.00 89.25 108 HIS A O 1
ATOM 828 N N . LEU A 1 109 ? 14.695 -0.680 0.692 1.00 91.12 109 LEU A N 1
ATOM 829 C CA . LEU A 1 109 ? 14.467 0.754 0.882 1.00 91.12 109 LEU A CA 1
ATOM 830 C C . LEU A 1 109 ? 14.055 1.433 -0.429 1.00 91.12 109 LEU A C 1
ATOM 832 O O . LEU A 1 109 ? 13.107 2.208 -0.433 1.00 91.12 109 LEU A O 1
ATOM 836 N N . GLN A 1 110 ? 14.703 1.088 -1.545 1.00 88.75 110 GLN A N 1
ATOM 837 C CA . GLN A 1 110 ? 14.338 1.600 -2.867 1.00 88.75 110 GLN A CA 1
ATOM 838 C C . GLN A 1 110 ? 12.965 1.091 -3.330 1.00 88.75 110 GLN A C 1
ATOM 840 O O . GLN A 1 110 ? 12.170 1.869 -3.841 1.00 88.75 110 GLN A O 1
ATOM 845 N N . LYS A 1 111 ? 12.663 -0.199 -3.124 1.00 88.06 111 LYS A N 1
ATOM 846 C CA . LYS A 1 111 ? 11.378 -0.807 -3.513 1.00 88.06 111 LYS A CA 1
ATOM 847 C C . LYS A 1 111 ? 10.184 -0.192 -2.778 1.00 88.06 111 LYS A C 1
ATOM 849 O O . LYS A 1 111 ? 9.121 -0.035 -3.370 1.00 88.06 111 LYS A O 1
ATOM 854 N N . TYR A 1 112 ? 10.332 0.063 -1.479 1.00 87.38 112 TYR A N 1
ATOM 855 C CA . TYR A 1 112 ? 9.254 0.596 -0.640 1.00 87.38 112 TYR A CA 1
ATOM 856 C C . TYR A 1 112 ? 9.273 2.121 -0.525 1.00 87.38 112 TYR A C 1
ATOM 858 O O . TYR A 1 112 ? 8.304 2.699 -0.035 1.00 87.38 112 TYR A O 1
ATOM 866 N N . GLY A 1 113 ? 10.353 2.759 -0.973 1.00 84.31 113 GLY A N 1
ATOM 867 C CA . GLY A 1 113 ? 10.456 4.202 -1.101 1.00 84.31 113 GLY A CA 1
ATOM 868 C C . GLY A 1 113 ? 9.444 4.748 -2.100 1.00 84.31 113 GLY A C 1
ATOM 869 O O . GLY A 1 113 ? 9.138 4.121 -3.114 1.00 84.31 113 GLY A O 1
ATOM 870 N N . CYS A 1 114 ? 8.923 5.934 -1.802 1.00 73.69 114 CYS A N 1
ATOM 871 C CA . CYS A 1 114 ? 8.167 6.724 -2.751 1.00 73.69 114 CYS A CA 1
ATOM 872 C C . CYS A 1 114 ? 9.065 6.995 -3.960 1.00 73.69 114 CYS A C 1
ATOM 874 O O . CYS A 1 114 ? 10.132 7.596 -3.817 1.00 73.69 114 CYS A O 1
ATOM 876 N N . GLN A 1 115 ? 8.649 6.525 -5.132 1.00 66.00 115 GLN A N 1
ATOM 877 C CA . GLN A 1 115 ? 9.168 7.071 -6.373 1.00 66.00 115 GLN A CA 1
ATOM 878 C C . GLN A 1 115 ? 8.424 8.379 -6.599 1.00 66.00 115 GLN A C 1
ATOM 880 O O . GLN A 1 115 ? 7.194 8.376 -6.674 1.00 66.00 115 GLN A O 1
ATOM 885 N N . GLU A 1 116 ? 9.154 9.490 -6.636 1.00 68.81 116 GLU A N 1
ATOM 886 C CA . GLU A 1 116 ? 8.578 10.753 -7.080 1.00 68.81 116 GLU A CA 1
ATOM 887 C C . GLU A 1 116 ? 8.146 10.569 -8.533 1.00 68.81 116 GLU A C 1
ATOM 889 O O . GLU A 1 116 ? 8.959 10.321 -9.424 1.00 68.81 116 GLU A O 1
ATOM 894 N N . LEU A 1 117 ? 6.832 10.575 -8.743 1.00 76.12 117 LEU A N 1
ATOM 895 C CA . LEU A 1 117 ? 6.256 10.513 -10.072 1.00 76.12 117 LEU A CA 1
ATOM 896 C C . LEU A 1 117 ? 6.196 11.936 -10.606 1.00 76.12 117 LEU A C 1
ATOM 898 O O . LEU A 1 117 ? 5.605 12.817 -9.980 1.00 76.12 117 LEU A O 1
ATOM 902 N N . HIS A 1 118 ? 6.785 12.140 -11.775 1.00 82.69 118 HIS A N 1
ATOM 903 C CA . HIS A 1 118 ? 6.695 13.392 -12.506 1.00 82.69 118 HIS A CA 1
ATOM 904 C C . HIS A 1 118 ? 5.766 13.198 -13.697 1.00 82.69 118 HIS A C 1
ATOM 906 O O . HIS A 1 118 ? 5.813 12.170 -14.372 1.00 82.69 118 HIS A O 1
ATOM 912 N N . MET A 1 119 ? 4.910 14.187 -13.939 1.00 89.50 119 MET A N 1
ATOM 913 C CA . MET A 1 119 ? 4.141 14.236 -15.173 1.00 89.50 119 MET A CA 1
ATOM 914 C C . MET A 1 119 ? 5.065 14.731 -16.284 1.00 89.50 119 MET A C 1
ATOM 916 O O . MET A 1 119 ? 5.690 15.781 -16.139 1.00 89.50 119 MET A O 1
ATOM 920 N N . VAL A 1 120 ? 5.155 13.961 -17.362 1.00 93.06 120 VAL A N 1
ATOM 921 C CA . VAL A 1 120 ? 5.918 14.299 -18.564 1.00 93.06 120 VAL A CA 1
ATOM 922 C C . VAL A 1 120 ? 4.952 14.242 -19.737 1.00 93.06 120 VAL A C 1
ATOM 924 O O . VAL A 1 120 ? 4.177 13.293 -19.851 1.00 93.06 120 VAL A O 1
ATOM 927 N N . GLU A 1 121 ? 4.978 15.268 -20.577 1.00 95.75 121 GLU A N 1
ATOM 928 C CA . GLU A 1 121 ? 4.263 15.294 -21.848 1.00 95.75 121 GLU A CA 1
ATOM 929 C C . GLU A 1 121 ? 5.269 14.925 -22.941 1.00 95.75 121 GLU A C 1
ATOM 931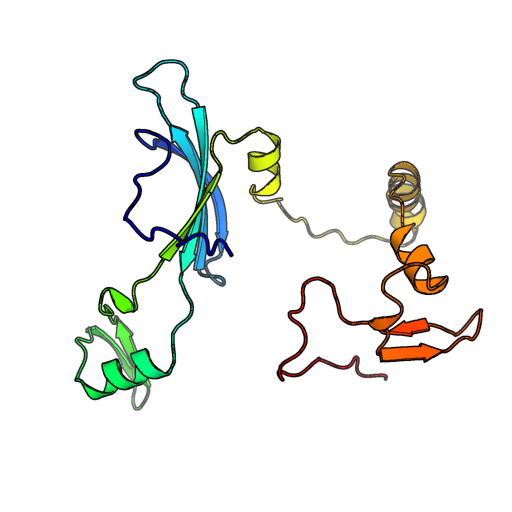 O O . GLU A 1 121 ? 6.175 15.698 -23.240 1.00 95.75 121 GLU A O 1
ATOM 936 N N . GLU A 1 122 ? 5.170 13.700 -23.455 1.00 96.94 122 GLU A N 1
ATOM 937 C CA . GLU A 1 122 ? 6.075 13.171 -24.477 1.00 96.94 122 GLU A CA 1
ATOM 938 C C . GLU A 1 122 ? 5.536 13.498 -25.876 1.00 96.94 122 GLU A C 1
ATOM 940 O O . GLU A 1 122 ? 4.415 13.115 -26.219 1.00 96.94 122 GLU A O 1
ATOM 945 N N . SER A 1 123 ? 6.334 14.189 -26.697 1.00 97.38 123 SER A N 1
ATOM 946 C CA . SER A 1 123 ? 6.030 14.364 -28.120 1.00 97.38 123 SER A CA 1
ATOM 947 C C . SER A 1 123 ? 6.438 13.132 -28.941 1.00 97.38 123 SER A C 1
ATOM 949 O O . SER A 1 123 ? 7.274 12.329 -28.525 1.00 97.38 123 SER A O 1
ATOM 951 N N . GLY A 1 124 ? 5.903 12.991 -30.159 1.00 96.75 124 GLY A N 1
ATOM 952 C CA . GLY A 1 124 ? 6.317 11.903 -31.059 1.00 96.75 124 GLY A CA 1
ATOM 953 C C . GLY A 1 124 ? 7.816 11.930 -31.409 1.00 96.75 124 GLY A C 1
ATOM 954 O O . GLY A 1 124 ? 8.426 10.878 -31.623 1.00 96.75 124 GLY A O 1
ATOM 955 N N . GLU A 1 125 ? 8.426 13.119 -31.425 1.00 97.38 125 GLU A N 1
ATOM 956 C CA . GLU A 1 125 ? 9.870 13.282 -31.627 1.00 97.38 125 GLU A CA 1
ATOM 957 C C . GLU A 1 125 ? 10.664 12.823 -30.399 1.00 97.38 125 GLU A C 1
ATOM 959 O O . GLU A 1 125 ? 11.662 12.117 -30.552 1.00 97.38 125 GLU A O 1
ATOM 964 N N . ASP A 1 126 ? 10.203 13.154 -29.189 1.00 97.31 126 ASP A N 1
ATOM 965 C CA . ASP A 1 126 ? 10.836 12.713 -27.939 1.00 97.31 126 ASP A CA 1
ATOM 966 C C . ASP A 1 126 ? 10.778 11.191 -27.795 1.00 97.31 126 ASP A C 1
ATOM 968 O O . ASP A 1 126 ? 11.788 10.562 -27.469 1.00 97.31 126 ASP A O 1
ATOM 972 N N . TYR A 1 127 ? 9.635 10.580 -28.123 1.00 96.75 127 TYR A N 1
ATOM 973 C CA . TYR A 1 127 ? 9.504 9.124 -28.135 1.00 96.75 127 TYR A CA 1
ATOM 974 C C . TYR A 1 127 ? 10.566 8.481 -29.033 1.00 96.75 127 TYR A C 1
ATOM 976 O O . TYR A 1 127 ? 11.288 7.581 -28.606 1.00 96.75 127 TYR A O 1
ATOM 984 N N . THR A 1 128 ? 10.698 8.975 -30.266 1.00 97.06 128 THR A N 1
ATOM 985 C CA . THR A 1 128 ? 11.601 8.399 -31.273 1.00 97.06 128 THR A CA 1
ATOM 986 C C . THR A 1 128 ? 13.073 8.594 -30.908 1.00 97.06 128 THR A C 1
ATOM 988 O O . THR A 1 128 ? 13.882 7.690 -31.104 1.00 97.06 128 THR A O 1
ATOM 991 N N . ASN A 1 129 ? 13.431 9.764 -30.372 1.00 96.50 129 ASN A N 1
ATOM 992 C CA . ASN A 1 129 ? 14.828 10.146 -30.158 1.00 96.50 129 ASN A CA 1
ATOM 993 C C . ASN A 1 129 ? 15.350 9.838 -28.746 1.00 96.50 129 ASN A C 1
ATOM 995 O O . ASN A 1 129 ? 16.565 9.768 -28.557 1.00 96.50 129 ASN A O 1
ATOM 999 N N . ILE A 1 130 ? 14.468 9.677 -27.755 1.00 95.62 130 ILE A N 1
ATOM 1000 C CA . ILE A 1 130 ? 14.843 9.545 -26.339 1.00 95.62 130 ILE A CA 1
ATOM 1001 C C . ILE A 1 130 ? 14.324 8.225 -25.766 1.00 95.62 130 ILE A C 1
ATOM 1003 O O . ILE A 1 130 ? 15.115 7.386 -25.326 1.00 95.62 130 ILE A O 1
ATOM 1007 N N . THR A 1 131 ? 13.007 8.021 -25.778 1.00 94.88 131 THR A N 1
ATOM 1008 C CA . THR A 1 131 ? 12.377 6.890 -25.081 1.00 94.88 131 THR A CA 1
ATOM 1009 C C . THR A 1 131 ? 12.608 5.564 -25.792 1.00 94.88 131 THR A C 1
ATOM 1011 O O . THR A 1 131 ? 12.991 4.595 -25.139 1.00 94.88 131 THR A O 1
ATOM 1014 N N . LEU A 1 132 ? 12.437 5.501 -27.114 1.00 93.81 132 LEU A N 1
ATOM 1015 C CA . LEU A 1 132 ? 12.645 4.285 -27.900 1.00 93.81 132 LEU A CA 1
ATOM 1016 C C . LEU A 1 132 ? 14.089 3.753 -27.770 1.00 93.81 132 LEU A C 1
ATOM 1018 O O . LEU A 1 132 ? 14.233 2.597 -27.365 1.00 93.81 132 LEU A O 1
ATOM 1022 N N . PRO A 1 133 ? 15.155 4.564 -27.960 1.00 95.12 133 PRO A N 1
ATOM 1023 C CA . PRO A 1 133 ? 16.528 4.105 -27.737 1.00 95.12 133 PRO A CA 1
ATOM 1024 C C . PRO A 1 133 ? 16.775 3.619 -26.306 1.00 95.12 133 PRO A C 1
ATOM 1026 O O . PRO A 1 133 ? 17.497 2.645 -26.084 1.00 95.12 133 PRO A O 1
ATOM 1029 N N . TYR A 1 134 ? 16.167 4.280 -25.315 1.00 92.75 134 TYR A N 1
ATOM 1030 C CA . TYR A 1 134 ? 16.266 3.854 -23.924 1.00 92.75 134 TYR A CA 1
ATOM 1031 C C . TYR A 1 134 ? 15.594 2.493 -23.694 1.00 92.75 134 TYR A C 1
ATOM 1033 O O . TYR A 1 134 ? 16.198 1.618 -23.073 1.00 92.75 134 TYR A O 1
ATOM 1041 N N . LEU A 1 135 ? 14.375 2.284 -24.206 1.00 90.06 135 LEU A N 1
ATOM 1042 C CA . LEU A 1 135 ? 13.639 1.021 -24.083 1.00 90.06 135 LEU A CA 1
ATOM 1043 C C . LEU A 1 135 ? 14.390 -0.142 -24.740 1.00 90.06 135 LEU A C 1
ATOM 1045 O O . LEU A 1 135 ? 14.527 -1.203 -24.127 1.00 90.06 135 LEU A O 1
ATOM 10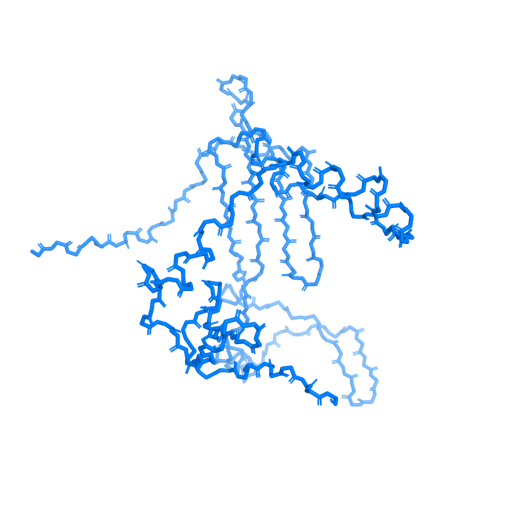49 N N . GLU A 1 136 ? 14.920 0.070 -25.945 1.00 89.38 136 GLU A N 1
ATOM 1050 C CA . GLU A 1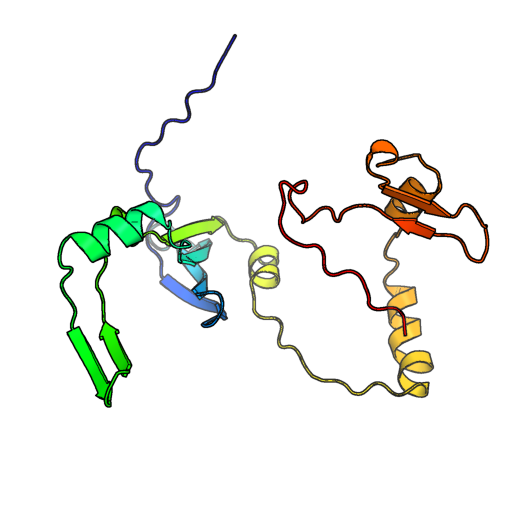 136 ? 15.718 -0.927 -26.666 1.00 89.38 136 GLU A CA 1
ATOM 1051 C C . GLU A 1 136 ? 16.993 -1.300 -25.892 1.00 89.38 136 GLU A C 1
ATOM 1053 O O . GLU A 1 136 ? 17.357 -2.476 -25.819 1.00 89.38 136 GLU A O 1
ATOM 1058 N N . ALA A 1 137 ? 17.627 -0.329 -25.225 1.00 91.12 137 ALA A N 1
ATOM 1059 C CA . ALA A 1 137 ? 18.813 -0.562 -24.403 1.00 91.12 137 ALA A CA 1
ATOM 1060 C C . ALA A 1 137 ? 18.536 -1.340 -23.099 1.00 91.12 137 ALA A C 1
ATOM 1062 O O . ALA A 1 137 ? 19.442 -1.992 -22.580 1.00 91.12 137 ALA A O 1
ATOM 1063 N N . GLN A 1 138 ? 17.315 -1.295 -22.546 1.00 81.06 138 GLN A N 1
ATOM 1064 C CA . GLN A 1 138 ? 16.990 -1.964 -21.273 1.00 81.06 138 GLN A CA 1
ATOM 1065 C C . GLN A 1 138 ? 16.806 -3.490 -21.394 1.00 81.06 138 GLN A C 1
ATOM 1067 O O . GLN A 1 138 ? 16.803 -4.181 -20.374 1.00 81.06 138 GLN A O 1
ATOM 1072 N N . SER A 1 139 ? 16.707 -4.053 -22.605 1.00 68.81 139 SER A N 1
ATOM 1073 C CA . SER A 1 139 ? 16.678 -5.507 -22.876 1.00 68.81 139 SER A CA 1
ATOM 1074 C C . SER A 1 139 ? 15.780 -6.334 -21.929 1.00 68.81 139 SER A C 1
ATOM 1076 O O . SER A 1 139 ? 16.195 -7.337 -21.344 1.00 68.81 139 SER A O 1
ATOM 1078 N N . LEU A 1 140 ? 14.525 -5.920 -21.745 1.00 76.88 140 LEU A N 1
ATOM 1079 C CA . LEU A 1 140 ? 13.575 -6.676 -20.926 1.00 76.88 140 LEU A CA 1
ATOM 1080 C C . LEU A 1 140 ? 13.035 -7.875 -21.714 1.00 76.88 140 LEU A C 1
ATOM 1082 O O . LEU A 1 140 ? 12.377 -7.723 -22.740 1.00 76.88 140 LEU A O 1
ATOM 1086 N N . SER A 1 141 ? 13.299 -9.088 -21.225 1.00 82.50 141 SER A N 1
ATOM 1087 C CA . SER A 1 141 ? 12.805 -10.306 -21.868 1.00 82.50 141 SER A CA 1
ATOM 1088 C C . SER A 1 141 ? 11.296 -10.471 -21.670 1.00 82.50 141 SER A C 1
ATOM 1090 O O . SER A 1 141 ? 10.814 -10.655 -20.551 1.00 82.50 141 SER A O 1
ATOM 1092 N N . ILE A 1 142 ? 10.556 -10.484 -22.779 1.00 87.88 142 ILE A N 1
ATOM 1093 C CA . ILE A 1 142 ? 9.122 -10.810 -22.831 1.00 87.88 142 ILE A CA 1
ATOM 1094 C C . ILE A 1 142 ? 8.873 -12.295 -23.139 1.00 87.88 142 ILE A C 1
ATOM 1096 O O . ILE A 1 14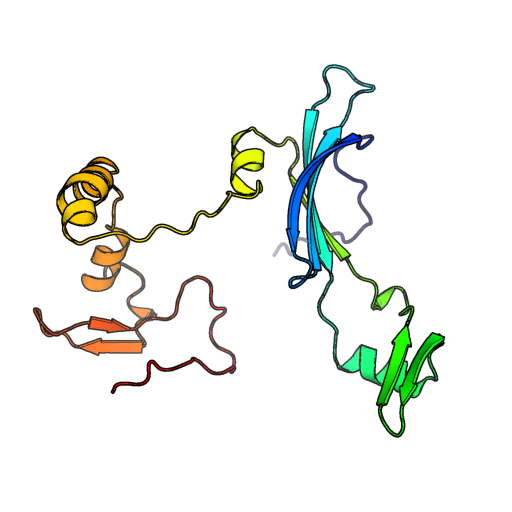2 ? 7.802 -12.666 -23.606 1.00 87.88 142 ILE A O 1
ATOM 1100 N N . GLN A 1 143 ? 9.844 -13.175 -22.859 1.00 87.94 143 GLN A N 1
ATOM 1101 C CA . GLN A 1 143 ? 9.752 -14.609 -23.171 1.00 87.94 143 GLN A CA 1
ATOM 1102 C C . GLN A 1 143 ? 8.514 -15.290 -22.573 1.00 87.94 143 GLN A C 1
ATOM 1104 O O . GLN A 1 143 ? 7.964 -16.215 -23.165 1.00 87.94 143 GLN A O 1
ATOM 1109 N N . TRP A 1 144 ? 8.051 -14.822 -21.414 1.00 86.69 144 TRP A N 1
ATOM 1110 C CA . TRP A 1 144 ? 6.834 -15.329 -20.786 1.00 86.69 144 TRP A CA 1
ATOM 1111 C C . TRP A 1 144 ? 5.584 -15.104 -21.657 1.00 86.69 144 TRP A C 1
ATOM 1113 O O . TRP A 1 144 ? 4.706 -15.959 -21.657 1.00 86.69 144 TRP A O 1
ATOM 1123 N N . VAL A 1 145 ? 5.537 -14.023 -22.449 1.00 87.62 145 VAL A N 1
ATOM 1124 C CA . VAL A 1 145 ? 4.454 -13.747 -23.408 1.00 87.62 145 VAL A CA 1
ATOM 1125 C C . VAL A 1 145 ? 4.474 -14.786 -24.525 1.00 87.62 145 VAL A C 1
ATOM 1127 O O . VAL A 1 145 ? 3.458 -15.422 -24.791 1.00 87.62 145 VAL A O 1
ATOM 1130 N N . TYR A 1 146 ? 5.644 -15.034 -25.124 1.00 90.62 146 TYR A N 1
ATOM 1131 C CA . TYR A 1 146 ? 5.792 -16.060 -26.162 1.00 90.62 146 TYR A CA 1
ATOM 1132 C C . TYR A 1 146 ? 5.448 -17.457 -25.646 1.00 90.62 146 TYR A C 1
ATOM 1134 O O . TYR A 1 146 ? 4.827 -18.234 -26.358 1.00 90.62 146 TYR A O 1
ATOM 1142 N N . ASN A 1 147 ? 5.774 -17.773 -24.390 1.00 89.94 147 ASN A N 1
ATOM 1143 C CA . ASN A 1 147 ? 5.403 -19.059 -23.801 1.00 89.94 147 ASN A CA 1
ATOM 1144 C C . ASN A 1 147 ? 3.877 -19.248 -23.708 1.00 89.94 147 ASN A C 1
ATOM 1146 O O . ASN A 1 147 ? 3.414 -20.378 -23.851 1.00 89.94 147 ASN A O 1
ATOM 1150 N N . ILE A 1 148 ? 3.107 -18.174 -23.497 1.00 88.50 148 ILE A N 1
ATOM 1151 C CA . ILE A 1 148 ? 1.634 -18.210 -23.503 1.00 88.50 148 ILE A CA 1
ATOM 1152 C C . ILE A 1 148 ? 1.104 -18.356 -24.934 1.00 88.50 148 ILE A C 1
ATOM 1154 O O . ILE A 1 148 ? 0.229 -19.187 -25.186 1.00 88.50 148 ILE A O 1
ATOM 1158 N N . LEU A 1 149 ? 1.639 -17.579 -25.882 1.00 89.94 149 LEU A N 1
ATOM 1159 C CA . LEU A 1 149 ? 1.232 -17.642 -27.292 1.00 89.94 149 LEU A CA 1
ATOM 1160 C C . LEU A 1 149 ? 1.511 -19.031 -27.897 1.00 89.94 149 LEU A C 1
ATOM 1162 O O . LEU A 1 149 ? 0.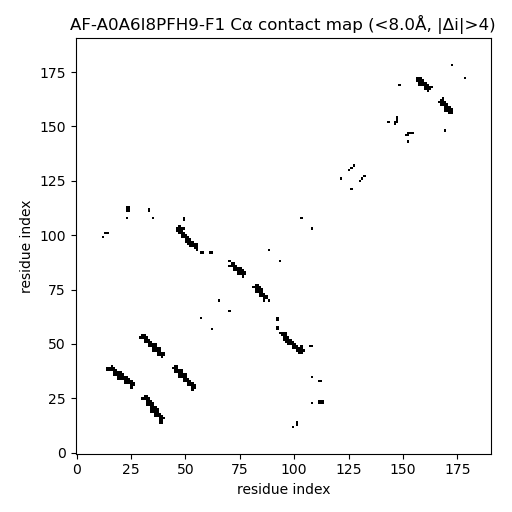626 -19.618 -28.511 1.00 89.94 149 LEU A O 1
ATOM 1166 N N . ASP A 1 150 ? 2.677 -19.609 -27.602 1.00 91.88 150 ASP A N 1
ATOM 1167 C CA . ASP A 1 150 ? 3.107 -20.942 -28.050 1.00 91.88 150 ASP A CA 1
ATOM 1168 C C . ASP A 1 150 ? 2.463 -22.105 -27.267 1.00 91.88 150 ASP A C 1
ATOM 1170 O O . ASP A 1 150 ? 2.820 -23.265 -27.481 1.00 91.88 150 ASP A O 1
ATOM 1174 N N . LYS A 1 151 ? 1.577 -21.824 -26.301 1.00 90.12 151 LYS A N 1
ATOM 1175 C CA . LYS A 1 151 ? 0.966 -22.822 -25.392 1.00 90.12 151 LYS A CA 1
ATOM 1176 C C . LYS A 1 151 ? 1.977 -23.659 -24.597 1.00 90.12 151 LYS A C 1
ATOM 1178 O O . LYS A 1 151 ? 1.682 -24.774 -24.175 1.00 90.12 151 LYS A O 1
ATOM 1183 N N . LYS A 1 152 ? 3.173 -23.119 -24.357 1.00 88.12 152 LYS A N 1
ATOM 1184 C CA . LYS A 1 152 ? 4.218 -23.738 -23.523 1.00 88.12 152 LYS A CA 1
ATOM 1185 C C . LYS A 1 152 ? 3.974 -23.521 -22.024 1.00 88.12 152 LYS A C 1
ATOM 1187 O O . LYS A 1 152 ? 4.529 -24.264 -21.219 1.00 88.12 152 LYS A O 1
ATOM 1192 N N . ALA A 1 153 ? 3.185 -22.511 -21.648 1.00 80.56 153 ALA A N 1
ATOM 1193 C CA . ALA A 1 153 ? 2.798 -22.209 -20.269 1.00 80.56 153 ALA A CA 1
ATOM 1194 C C . ALA A 1 153 ? 1.399 -21.566 -20.206 1.00 80.56 153 ALA A C 1
ATOM 1196 O O . ALA A 1 153 ? 1.009 -20.877 -21.144 1.00 80.56 153 ALA A O 1
ATOM 1197 N N . GLU A 1 154 ? 0.680 -21.760 -19.091 1.00 81.81 154 GLU A N 1
ATOM 1198 C CA . GLU A 1 154 ? -0.619 -21.122 -18.773 1.00 81.81 154 GLU A CA 1
ATOM 1199 C C . GLU A 1 154 ? -1.737 -21.386 -19.810 1.00 81.81 154 GLU A C 1
ATOM 1201 O O . GLU A 1 154 ? -2.726 -20.653 -19.879 1.00 81.81 154 GLU A O 1
ATOM 1206 N N . ALA A 1 155 ? -1.609 -22.439 -20.624 1.00 83.44 155 ALA A N 1
ATOM 1207 C CA . ALA A 1 155 ? -2.562 -22.769 -21.686 1.00 83.44 155 ALA A CA 1
ATOM 1208 C C . ALA A 1 155 ? -3.952 -23.124 -21.129 1.00 83.44 155 ALA A C 1
ATOM 1210 O O . ALA A 1 155 ? -4.977 -22.813 -21.729 1.00 83.44 155 ALA A O 1
ATOM 1211 N N . GLU A 1 156 ? -3.988 -23.728 -19.946 1.00 86.62 156 GLU A N 1
ATOM 1212 C CA . GLU A 1 156 ? -5.192 -24.099 -19.208 1.00 86.62 156 GLU A CA 1
ATOM 1213 C C . GLU A 1 156 ? -5.958 -22.899 -18.631 1.00 86.62 156 GLU A C 1
ATOM 1215 O O . GLU A 1 156 ? -7.121 -23.037 -18.255 1.00 86.62 156 GLU A O 1
ATOM 1220 N N . ARG A 1 157 ? -5.325 -21.721 -18.566 1.00 84.00 157 ARG A N 1
ATOM 1221 C CA . ARG A 1 157 ? -5.925 -20.482 -18.045 1.00 84.00 157 ARG A CA 1
ATOM 1222 C C . ARG A 1 157 ? -6.489 -19.576 -19.132 1.00 84.00 157 ARG A C 1
ATOM 1224 O O . ARG A 1 157 ? -7.037 -18.518 -18.821 1.00 84.00 157 ARG A O 1
ATOM 1231 N N . ILE A 1 158 ? -6.370 -19.977 -20.392 1.00 87.69 158 ILE A N 1
ATOM 1232 C CA . ILE A 1 158 ? -6.906 -19.232 -21.526 1.00 87.69 158 ILE A CA 1
ATOM 1233 C C . ILE A 1 158 ? -8.434 -19.317 -21.502 1.00 87.69 158 ILE A C 1
ATOM 1235 O O . ILE A 1 158 ? -9.017 -20.397 -21.527 1.00 87.69 158 ILE A O 1
ATOM 1239 N N . VAL A 1 159 ? -9.083 -18.153 -21.466 1.00 92.00 159 VAL A N 1
ATOM 1240 C CA . VAL A 1 159 ? -10.547 -18.019 -21.514 1.00 92.00 159 VAL A CA 1
ATOM 1241 C C . VAL A 1 159 ? -11.030 -17.968 -22.961 1.00 92.00 159 VAL A C 1
ATOM 1243 O O . VAL A 1 159 ? -12.090 -18.501 -23.281 1.00 92.00 159 VAL A O 1
ATOM 1246 N N . TYR A 1 160 ? -10.262 -17.309 -23.831 1.00 91.25 160 TYR A N 1
ATOM 1247 C CA . TYR A 1 160 ? -10.580 -17.153 -25.246 1.00 91.25 160 TYR A CA 1
ATOM 1248 C C . TYR A 1 160 ? -9.311 -16.958 -26.077 1.00 91.25 160 TYR A C 1
ATOM 1250 O O . TYR A 1 160 ? -8.339 -16.361 -25.609 1.00 91.25 160 TYR A O 1
ATOM 1258 N N . GLU A 1 161 ? -9.343 -17.420 -27.324 1.00 92.19 161 GLU A N 1
ATOM 1259 C CA . GLU A 1 161 ? -8.264 -17.242 -28.288 1.00 92.19 161 GLU A CA 1
ATOM 1260 C C . GLU A 1 161 ? -8.820 -17.005 -29.694 1.00 92.19 161 GLU A C 1
ATOM 1262 O O . GLU A 1 161 ? -9.642 -17.779 -30.186 1.00 92.19 161 GLU A O 1
ATOM 1267 N N . ASN A 1 162 ? -8.328 -15.949 -30.343 1.00 93.56 162 ASN A N 1
ATOM 1268 C CA . ASN A 1 162 ? -8.405 -15.785 -31.789 1.00 93.56 162 ASN A CA 1
ATOM 1269 C C . ASN A 1 162 ? -7.037 -16.179 -32.382 1.00 93.56 162 ASN A C 1
ATOM 1271 O O . ASN A 1 162 ? -6.065 -15.481 -32.095 1.00 93.56 162 ASN A O 1
ATOM 1275 N N . PRO A 1 163 ? -6.938 -17.265 -33.172 1.00 91.75 163 PRO A N 1
ATOM 1276 C CA . PRO A 1 163 ? -5.663 -17.797 -33.652 1.00 91.75 163 PRO A CA 1
ATOM 1277 C C . PRO A 1 163 ? -5.108 -17.088 -34.898 1.00 91.75 163 PRO A C 1
ATOM 1279 O O . PRO A 1 163 ? -4.114 -17.555 -35.455 1.00 91.75 163 PRO A O 1
ATOM 1282 N N . ASP A 1 164 ? -5.747 -16.018 -35.384 1.00 93.88 164 ASP A N 1
ATOM 1283 C CA . ASP A 1 164 ? -5.233 -15.280 -36.539 1.00 93.88 164 ASP A CA 1
ATOM 1284 C C . ASP A 1 164 ? -3.809 -14.737 -36.263 1.00 93.88 164 ASP A C 1
ATOM 1286 O O . ASP A 1 164 ? -3.574 -14.113 -35.229 1.00 93.88 164 ASP A O 1
ATOM 1290 N N . PRO A 1 165 ? -2.821 -14.972 -37.144 1.00 91.25 165 PRO A N 1
ATOM 1291 C CA . PRO A 1 165 ? -1.434 -14.595 -36.874 1.00 91.25 165 PRO A CA 1
ATOM 1292 C C . PRO A 1 165 ? -1.177 -13.080 -36.898 1.00 91.25 165 PRO A C 1
ATOM 1294 O O . PRO A 1 165 ? -0.102 -12.657 -36.477 1.00 91.25 165 PRO A O 1
ATOM 1297 N N . SER A 1 166 ? -2.100 -12.269 -37.426 1.00 92.75 166 SER A N 1
ATOM 1298 C CA . SER A 1 166 ? -1.968 -10.807 -37.526 1.00 92.75 166 SER A CA 1
ATOM 1299 C C . SER A 1 166 ? -2.994 -10.066 -36.664 1.00 92.75 166 SER A C 1
ATOM 1301 O O . SER A 1 166 ? -2.627 -9.121 -35.972 1.00 92.75 166 SER A O 1
ATOM 1303 N N . ASP A 1 167 ? -4.241 -10.540 -36.644 1.00 93.50 167 ASP A N 1
ATOM 1304 C CA . ASP A 1 167 ? -5.378 -9.926 -35.944 1.00 93.50 167 ASP A CA 1
ATOM 1305 C C . ASP A 1 167 ? -5.858 -10.757 -34.731 1.00 93.50 167 ASP A C 1
ATOM 1307 O O . ASP A 1 167 ? -6.920 -10.510 -34.144 1.00 93.50 167 ASP A O 1
ATOM 1311 N N . GLY A 1 168 ? -5.102 -11.792 -34.360 1.00 93.00 168 GLY A N 1
ATOM 1312 C CA . GLY A 1 168 ? -5.405 -12.683 -33.248 1.00 93.00 168 GLY A CA 1
ATOM 1313 C C . GLY A 1 168 ? -4.894 -12.196 -31.897 1.00 93.00 168 GLY A C 1
ATOM 1314 O O . GLY A 1 168 ? -4.051 -11.309 -31.783 1.00 93.00 168 GLY A O 1
ATOM 1315 N N . PHE A 1 169 ? -5.425 -12.800 -30.836 1.00 94.69 169 PHE A N 1
ATOM 1316 C CA . PHE A 1 169 ? -5.019 -12.530 -29.459 1.00 94.69 169 PHE A CA 1
ATOM 1317 C C . PHE A 1 169 ? -5.422 -13.677 -28.527 1.00 94.69 169 PHE A C 1
ATOM 1319 O O . PHE A 1 169 ? -6.317 -14.469 -28.830 1.00 94.69 169 PHE A O 1
ATOM 1326 N N . VAL A 1 170 ? -4.794 -13.719 -27.351 1.00 92.81 170 VAL A N 1
ATOM 1327 C CA . VAL A 1 170 ? -5.114 -14.653 -26.264 1.00 92.81 170 VAL A CA 1
ATOM 1328 C C . VAL A 1 170 ? -5.617 -13.861 -25.060 1.00 92.81 170 VAL A C 1
ATOM 1330 O O . VAL A 1 170 ? -4.967 -12.913 -24.621 1.00 92.81 170 VAL A O 1
ATOM 1333 N N . LEU A 1 171 ? -6.761 -14.259 -24.506 1.00 91.75 171 LEU A N 1
ATOM 1334 C CA . LEU A 1 171 ? -7.337 -13.678 -23.296 1.00 91.75 171 LEU A CA 1
ATOM 1335 C C . LEU A 1 171 ? -7.183 -14.649 -22.124 1.00 91.75 171 LEU A C 1
ATOM 1337 O O . LEU A 1 171 ? -7.702 -15.765 -22.163 1.00 91.75 171 LEU A O 1
ATOM 1341 N N . LEU A 1 172 ? -6.522 -14.200 -21.058 1.00 90.12 172 LEU A N 1
ATOM 1342 C CA . LEU A 1 172 ? -6.344 -14.957 -19.821 1.00 90.12 172 LEU A CA 1
ATOM 1343 C C . LEU A 1 172 ? -6.441 -14.046 -18.580 1.00 90.12 172 LEU A C 1
ATOM 1345 O O . LEU A 1 172 ? -6.173 -12.846 -18.685 1.00 90.12 172 LEU A O 1
ATOM 1349 N N . PRO A 1 173 ? -6.813 -14.579 -17.401 1.00 84.69 173 PRO A N 1
ATOM 1350 C CA . PRO A 1 173 ? -6.859 -13.814 -16.158 1.00 84.69 173 PRO A CA 1
ATOM 1351 C C . PRO A 1 173 ? -5.459 -13.413 -15.673 1.00 84.69 173 PRO A C 1
ATOM 1353 O O . PRO A 1 173 ? -4.547 -14.243 -15.657 1.00 84.69 173 PRO A O 1
ATOM 1356 N N . ASP A 1 174 ? -5.315 -12.168 -15.205 1.00 78.62 174 ASP A N 1
ATOM 1357 C CA . ASP A 1 174 ? -4.063 -11.644 -14.639 1.00 78.62 174 ASP A CA 1
ATOM 1358 C C . ASP A 1 174 ? -3.579 -12.465 -13.428 1.00 78.62 174 ASP A C 1
ATOM 1360 O O . ASP A 1 174 ? -4.369 -12.967 -12.628 1.00 78.62 174 ASP A O 1
ATOM 1364 N N . LEU A 1 175 ? -2.258 -12.547 -13.249 1.00 66.88 175 LEU A N 1
ATOM 1365 C CA . LEU A 1 175 ? -1.602 -13.265 -12.152 1.00 66.88 175 LEU A CA 1
ATOM 1366 C C . LEU A 1 175 ? -1.927 -12.681 -10.769 1.00 66.88 175 LEU A C 1
ATOM 1368 O O . LEU A 1 175 ? -1.819 -13.385 -9.767 1.00 66.88 175 LEU A O 1
ATOM 1372 N N . LYS A 1 176 ? -2.283 -11.391 -10.694 1.00 55.12 176 LYS A N 1
ATOM 1373 C CA . LYS A 1 176 ? -2.587 -10.705 -9.426 1.00 55.12 176 LYS A CA 1
ATOM 1374 C C . LYS A 1 176 ? -4.051 -10.818 -9.008 1.00 55.12 176 LYS A C 1
ATOM 1376 O O . LYS A 1 176 ? -4.364 -10.527 -7.853 1.00 55.12 176 LYS A O 1
ATOM 1381 N N . GLY A 1 177 ? -4.942 -11.213 -9.916 1.00 49.06 177 GLY A N 1
ATOM 1382 C CA . GLY A 1 177 ? -6.339 -11.459 -9.585 1.00 49.06 177 GLY A CA 1
ATOM 1383 C C . GLY A 1 177 ? -6.479 -12.815 -8.891 1.00 49.06 177 GLY A C 1
ATOM 1384 O O . GLY A 1 177 ? -6.025 -13.810 -9.454 1.00 49.06 177 GLY A O 1
ATOM 1385 N N . PRO A 1 178 ? -7.088 -12.916 -7.693 1.00 42.66 178 PRO A N 1
ATOM 1386 C CA . PRO A 1 178 ? -7.537 -14.217 -7.215 1.00 42.66 178 PRO A CA 1
ATOM 1387 C C . PRO A 1 178 ? -8.521 -14.799 -8.238 1.00 42.66 178 PRO A C 1
ATOM 1389 O O . PRO A 1 178 ? -9.352 -14.062 -8.776 1.00 42.66 178 PRO A O 1
ATOM 1392 N N . GLU A 1 179 ? -8.413 -16.103 -8.508 1.00 49.16 179 GLU A N 1
ATOM 1393 C CA . GLU A 1 179 ? -9.350 -16.831 -9.368 1.00 49.16 179 GLU A CA 1
ATOM 1394 C C . GLU A 1 179 ? -10.786 -16.449 -8.994 1.00 49.16 179 GLU A C 1
ATOM 1396 O O . GLU A 1 179 ? -11.173 -16.453 -7.821 1.00 49.16 179 GLU A O 1
ATOM 1401 N N . ALA A 1 180 ? -11.539 -16.005 -9.998 1.00 48.03 180 ALA A N 1
ATOM 1402 C CA . ALA A 1 180 ? -12.767 -15.259 -9.812 1.00 48.03 180 ALA A CA 1
ATOM 1403 C C . ALA A 1 180 ? -13.878 -16.120 -9.190 1.00 48.03 180 ALA A C 1
ATOM 1405 O O . ALA A 1 180 ? -14.729 -16.671 -9.879 1.00 48.03 180 ALA A O 1
ATOM 1406 N N . GLY A 1 181 ? -13.951 -16.125 -7.863 1.00 44.91 181 GLY A N 1
ATOM 1407 C CA . GLY A 1 181 ? -15.214 -16.220 -7.145 1.00 44.91 181 GLY A CA 1
ATOM 1408 C C . GLY A 1 181 ? -15.929 -14.870 -7.209 1.00 44.91 181 GLY A C 1
ATOM 1409 O O . GLY A 1 181 ? -15.860 -14.100 -6.259 1.00 44.91 181 GLY A O 1
ATOM 1410 N N . THR A 1 182 ? -16.581 -14.573 -8.339 1.00 48.66 182 THR A N 1
ATOM 1411 C CA . THR A 1 182 ? -17.578 -13.491 -8.520 1.00 48.66 182 THR A CA 1
ATOM 1412 C C . THR A 1 182 ? -17.248 -12.137 -7.872 1.00 48.66 182 THR A C 1
ATOM 1414 O O . THR A 1 182 ? -17.712 -11.828 -6.776 1.00 48.66 182 THR A O 1
ATOM 1417 N N . ARG A 1 183 ? -16.566 -11.257 -8.614 1.00 45.66 183 ARG A N 1
ATOM 1418 C CA . ARG A 1 183 ? -16.822 -9.805 -8.581 1.00 45.66 183 ARG A CA 1
ATOM 1419 C C . ARG A 1 183 ? -16.295 -9.155 -9.862 1.00 45.66 183 ARG A C 1
ATOM 1421 O O . ARG A 1 183 ? -15.093 -9.030 -10.042 1.00 45.66 183 ARG A O 1
ATOM 1428 N N . SER A 1 184 ? -17.246 -8.838 -10.745 1.00 45.88 184 SER A N 1
ATOM 1429 C CA . SER A 1 184 ? -17.188 -7.925 -11.900 1.00 45.88 184 SER A CA 1
ATOM 1430 C C . SER A 1 184 ? -15.800 -7.619 -12.479 1.00 45.88 184 SER A C 1
ATOM 1432 O O . SER A 1 184 ? -15.096 -6.735 -11.989 1.00 45.88 184 SER A O 1
ATOM 1434 N N . LEU A 1 185 ? -15.463 -8.279 -13.588 1.00 49.62 185 LEU A N 1
ATOM 1435 C CA . LEU A 1 185 ? -14.428 -7.795 -14.499 1.00 49.62 185 LEU A CA 1
ATOM 1436 C C . LEU A 1 185 ? -14.968 -6.560 -15.246 1.00 49.62 185 LEU A C 1
ATOM 1438 O O . LEU A 1 185 ? -16.076 -6.633 -15.783 1.00 49.62 185 LEU A O 1
ATOM 1442 N N . PRO A 1 186 ? -14.231 -5.439 -15.314 1.00 46.22 186 PRO A N 1
ATOM 1443 C CA . PRO A 1 186 ? -14.523 -4.406 -16.294 1.00 46.22 186 PRO A CA 1
ATOM 1444 C C . PRO A 1 186 ? -14.140 -4.945 -17.678 1.00 46.22 186 PRO A C 1
ATOM 1446 O O . PRO A 1 186 ? -12.967 -5.189 -17.955 1.00 46.22 186 PRO A O 1
ATOM 1449 N N . ALA A 1 187 ? -15.132 -5.171 -18.537 1.00 46.34 187 ALA A N 1
ATOM 1450 C CA . ALA A 1 187 ? -14.880 -5.382 -19.957 1.00 46.34 187 ALA A CA 1
ATOM 1451 C C . ALA A 1 187 ? -14.426 -4.048 -20.579 1.00 46.34 187 ALA A C 1
ATOM 1453 O O . ALA A 1 187 ? -15.000 -3.008 -20.234 1.00 46.34 187 ALA A O 1
ATOM 1454 N N . PRO A 1 188 ? -13.426 -4.034 -21.477 1.00 46.50 188 PRO A N 1
ATOM 1455 C CA . PRO A 1 188 ? -13.152 -2.847 -22.269 1.00 46.50 188 PRO A CA 1
ATOM 1456 C C . PRO A 1 188 ? -14.382 -2.555 -23.134 1.00 46.50 188 PRO A C 1
ATOM 1458 O O . PRO A 1 188 ? -14.836 -3.406 -23.899 1.00 46.50 188 PRO A O 1
ATOM 1461 N N . ALA A 1 189 ? -14.952 -1.362 -22.969 1.00 36.94 189 ALA A N 1
ATOM 1462 C CA . ALA A 1 189 ? -15.971 -0.858 -23.872 1.00 36.94 189 ALA A CA 1
ATOM 1463 C C . ALA A 1 189 ? -15.316 -0.666 -25.244 1.00 36.94 189 ALA A C 1
ATOM 1465 O O . ALA A 1 189 ? -14.459 0.201 -25.405 1.00 36.94 189 ALA A O 1
ATOM 1466 N N . ALA A 1 190 ? -15.680 -1.511 -26.205 1.00 36.16 190 ALA A N 1
ATOM 1467 C CA . ALA A 1 190 ? -15.419 -1.232 -27.605 1.00 36.16 190 ALA A CA 1
ATOM 1468 C C . ALA A 1 190 ? -16.287 -0.030 -28.012 1.00 36.16 190 ALA A C 1
ATOM 1470 O O . ALA A 1 190 ? -17.494 -0.031 -27.750 1.00 36.16 190 ALA A O 1
ATOM 1471 N N . ALA A 1 191 ? -15.646 0.996 -28.571 1.00 33.62 191 ALA A N 1
ATOM 1472 C CA . ALA A 1 191 ? -16.304 2.079 -29.294 1.00 33.62 191 ALA A CA 1
ATOM 1473 C C . ALA A 1 191 ? -16.640 1.626 -30.719 1.00 33.62 191 ALA A C 1
ATOM 1475 O O . ALA A 1 191 ? -15.847 0.828 -31.271 1.00 33.62 191 ALA A O 1
#

Solvent-accessible surface area (backbone atoms only — not comparable to full-atom values): 12331 Å² total; per-residue (Å²): 141,79,83,79,78,80,82,83,69,93,71,77,72,99,61,51,74,76,44,80,74,44,79,31,35,74,33,87,87,73,45,33,41,28,35,34,24,40,22,38,58,91,78,52,86,55,42,42,30,37,43,33,41,32,58,56,81,86,54,68,72,62,54,55,53,44,67,72,68,68,63,72,66,46,80,75,48,78,56,94,94,47,71,44,64,53,68,77,67,60,75,91,74,59,49,63,50,73,49,78,42,75,82,39,49,73,68,53,52,61,71,53,30,63,73,88,81,76,92,78,88,78,49,78,66,48,40,64,74,48,49,47,60,51,57,66,70,63,68,76,82,62,60,70,57,52,29,43,77,72,56,74,40,71,56,89,54,52,79,47,72,45,85,49,94,85,86,36,52,77,42,60,77,61,90,86,55,73,81,81,80,80,76,84,79,84,73,83,82,81,129